Protein AF-A0A520NFC0-F1 (afdb_monomer)

Nearest PDB structures (foldseek):
  8jh6-assembly1_B  TM=4.252E-01  e=5.620E+00  synthetic construct
  2asr-assembly1_A-2  TM=3.351E-01  e=4.137E+00  Escherichia coli
  3b5z-assembly2_C  TM=2.297E-01  e=1.489E+00  Salmonella enterica subsp. enterica serovar Typhimurium
  7rtu-assembly1_B  TM=2.820E-01  e=6.550E+00  Mus musculus

Mean predicted aligned error: 7.12 Å

pLDDT: mean 84.82, std 17.27, range [33.22, 98.62]

Radius of gyration: 18.53 Å; Cα contacts (8 Å, |Δi|>4): 184; chains: 1; bounding box: 49×36×53 Å

Sequence (208 aa):
MLQFMSINQTPIRLADLLEGIRQPLPDITRPVWRFHDNFNDLLDFWLRRHGAFRSLMTDLSQALEEFGTDGPDIHEEEQLMEMWSLFREQLKQHQDVEDSVYFPVVLTLNPAFELAFERLSEDHDALLDCIAAVEDAEDSAGMMEAMLILNDKLLGHMEAEEDLVMPLVLETPPPLEFVVYDEDGNEVGGEDLLEDEDEDSLGYVTKN

Solvent-accessible surface area (backbone atoms only — not comparable to full-atom values): 11996 Å² total; per-residue (Å²): 129,90,73,78,77,51,82,66,57,56,50,51,42,48,71,64,43,46,61,92,50,83,69,78,78,60,98,55,54,82,94,46,47,91,75,38,94,61,56,50,69,56,58,52,49,54,55,47,50,54,49,49,52,56,47,54,52,50,54,54,52,48,56,63,62,69,28,61,93,82,48,63,54,76,66,56,46,50,52,50,52,51,54,52,51,51,52,52,55,55,51,51,54,52,51,52,45,36,70,74,46,50,50,58,51,49,35,75,78,41,62,78,44,47,71,30,54,54,50,51,57,54,46,52,58,35,48,53,55,32,53,49,44,34,76,68,35,92,43,74,67,47,27,51,54,26,45,53,46,35,51,50,26,51,51,24,42,55,54,23,45,50,70,53,49,49,21,49,37,53,77,54,66,60,86,61,51,64,40,24,39,49,101,85,67,46,82,41,62,64,76,67,59,80,74,56,88,70,86,82,66,68,60,47,78,46,81,118

Structure (mmCIF, N/CA/C/O backbone):
data_AF-A0A520NFC0-F1
#
_entry.id   AF-A0A520NFC0-F1
#
loop_
_atom_site.group_PDB
_atom_site.id
_atom_site.type_symbol
_atom_site.label_atom_id
_atom_site.label_alt_id
_atom_site.label_comp_id
_atom_site.label_asym_id
_atom_site.label_entity_id
_atom_site.label_seq_id
_atom_site.pdbx_PDB_ins_code
_atom_site.Cartn_x
_atom_site.Cartn_y
_atom_site.Cartn_z
_atom_site.occupancy
_atom_site.B_iso_or_equiv
_atom_site.auth_seq_id
_atom_site.auth_comp_id
_atom_site.auth_asym_id
_atom_site.auth_atom_id
_atom_site.pdbx_PDB_model_num
ATOM 1 N N . MET A 1 1 ? 25.989 -11.479 -11.761 1.00 33.22 1 MET A N 1
ATOM 2 C CA . MET A 1 1 ? 26.784 -11.285 -10.529 1.00 33.22 1 MET A CA 1
ATOM 3 C C . MET A 1 1 ? 25.753 -10.824 -9.523 1.00 33.22 1 MET A C 1
ATOM 5 O O . MET A 1 1 ? 25.197 -9.775 -9.771 1.00 33.22 1 MET A O 1
ATOM 9 N N . LEU A 1 2 ? 25.359 -11.660 -8.555 1.00 39.28 2 LEU A N 1
ATOM 10 C CA . LEU A 1 2 ? 24.240 -11.352 -7.648 1.00 39.28 2 LEU A CA 1
ATOM 11 C C . LEU A 1 2 ? 24.586 -10.091 -6.851 1.00 39.28 2 LEU A C 1
ATOM 13 O O . LEU A 1 2 ? 25.442 -10.144 -5.964 1.00 39.28 2 LEU A O 1
ATOM 17 N N . GLN A 1 3 ? 23.995 -8.963 -7.238 1.00 44.19 3 GLN A N 1
ATOM 18 C CA . GLN A 1 3 ? 24.101 -7.716 -6.505 1.00 44.19 3 GLN A CA 1
ATOM 19 C C . GLN A 1 3 ? 23.372 -7.922 -5.174 1.00 44.19 3 GLN A C 1
ATOM 21 O O . GLN A 1 3 ? 22.312 -8.542 -5.115 1.00 44.19 3 GLN A O 1
ATOM 26 N N . PHE A 1 4 ? 24.014 -7.526 -4.077 1.00 44.12 4 PHE A N 1
ATOM 27 C CA . PHE A 1 4 ? 23.450 -7.653 -2.738 1.00 44.12 4 PHE A CA 1
ATOM 28 C C . PHE A 1 4 ? 22.112 -6.906 -2.697 1.00 44.12 4 PHE A C 1
ATOM 30 O O . PHE A 1 4 ? 22.124 -5.681 -2.788 1.00 44.12 4 PHE A O 1
ATOM 37 N N . MET A 1 5 ? 20.992 -7.618 -2.523 1.00 50.44 5 MET A N 1
ATOM 38 C CA . MET A 1 5 ? 19.751 -6.996 -2.055 1.00 50.44 5 MET A CA 1
ATOM 39 C C . MET A 1 5 ? 20.094 -6.217 -0.783 1.00 50.44 5 MET A C 1
ATOM 41 O O . MET A 1 5 ? 20.569 -6.793 0.203 1.00 50.44 5 MET A O 1
ATOM 45 N N . SER A 1 6 ? 19.929 -4.896 -0.828 1.00 57.16 6 SER A N 1
ATOM 46 C CA . SER A 1 6 ? 20.004 -4.081 0.381 1.00 57.16 6 SER A CA 1
ATOM 47 C C . SER A 1 6 ? 18.874 -4.512 1.321 1.00 57.16 6 SER A C 1
ATOM 49 O O . SER A 1 6 ? 17.818 -4.940 0.855 1.00 57.16 6 SER A O 1
ATOM 51 N N . ILE A 1 7 ? 19.063 -4.402 2.640 1.00 55.97 7 ILE A N 1
ATOM 52 C CA . ILE A 1 7 ? 18.035 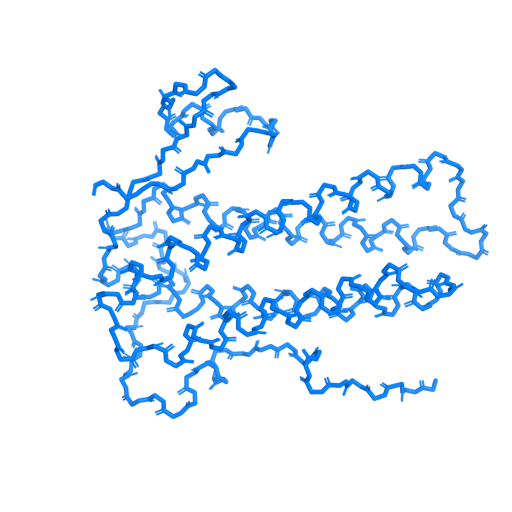-4.767 3.638 1.00 55.97 7 ILE A CA 1
ATOM 53 C C . ILE A 1 7 ? 16.695 -4.072 3.327 1.00 55.97 7 ILE A C 1
ATOM 55 O O . ILE A 1 7 ? 15.646 -4.694 3.468 1.00 55.97 7 ILE A O 1
ATOM 59 N N . ASN A 1 8 ? 16.736 -2.850 2.784 1.00 71.19 8 ASN A N 1
ATOM 60 C CA . ASN A 1 8 ? 15.546 -2.076 2.415 1.00 71.19 8 ASN A CA 1
ATOM 61 C C . ASN A 1 8 ? 14.741 -2.666 1.243 1.00 71.19 8 ASN A C 1
ATOM 63 O O . ASN A 1 8 ? 13.558 -2.382 1.127 1.00 71.19 8 ASN A O 1
ATOM 67 N N . GLN A 1 9 ? 15.320 -3.531 0.407 1.00 80.44 9 GLN A N 1
ATOM 68 C CA . GLN A 1 9 ? 14.633 -4.121 -0.755 1.00 80.44 9 GLN A CA 1
ATOM 69 C C . GLN A 1 9 ? 13.999 -5.486 -0.454 1.00 80.44 9 GLN A C 1
ATOM 71 O O . GLN A 1 9 ? 13.388 -6.097 -1.325 1.00 80.44 9 GLN A O 1
ATOM 76 N N . THR A 1 10 ? 14.146 -5.994 0.773 1.00 91.12 10 THR A N 1
ATOM 77 C CA . THR A 1 10 ? 13.536 -7.275 1.149 1.00 91.12 10 THR A CA 1
ATOM 78 C C . THR A 1 10 ? 12.022 -7.094 1.308 1.00 91.12 10 THR A C 1
ATOM 80 O O . THR A 1 10 ? 11.619 -6.175 2.027 1.00 91.12 10 THR A O 1
ATOM 83 N N . PRO A 1 11 ? 11.181 -7.947 0.691 1.00 95.62 11 PRO A N 1
ATOM 84 C CA . PRO A 1 11 ? 9.737 -7.909 0.898 1.00 95.62 11 PRO A CA 1
ATOM 85 C C . PRO A 1 11 ? 9.401 -8.104 2.376 1.00 95.62 11 PRO A C 1
ATOM 87 O O . PRO A 1 11 ? 9.816 -9.102 2.979 1.00 95.62 11 PRO A O 1
ATOM 90 N N . ILE A 1 12 ? 8.676 -7.146 2.953 1.00 96.62 12 ILE A N 1
ATOM 91 C CA . ILE A 1 12 ? 8.206 -7.240 4.332 1.00 96.62 12 ILE A CA 1
ATOM 92 C C . ILE A 1 12 ? 7.138 -8.332 4.442 1.00 96.62 12 ILE A C 1
ATOM 94 O O . ILE A 1 12 ? 6.416 -8.622 3.489 1.00 96.62 12 ILE A O 1
ATOM 98 N N . ARG A 1 13 ? 7.055 -8.988 5.598 1.00 97.56 13 ARG A N 1
ATOM 99 C CA . ARG A 1 13 ? 6.021 -9.985 5.899 1.00 97.56 13 ARG A CA 1
ATOM 100 C C . ARG A 1 13 ? 5.247 -9.564 7.133 1.00 97.56 13 ARG A C 1
ATOM 102 O O . ARG A 1 13 ? 5.775 -8.880 8.007 1.00 97.56 13 ARG A O 1
ATOM 109 N N . LEU A 1 14 ? 4.042 -10.111 7.298 1.00 97.75 14 LEU A N 1
ATOM 110 C CA . LEU A 1 14 ? 3.244 -9.903 8.511 1.00 97.75 14 LEU A CA 1
ATOM 111 C C . LEU A 1 14 ? 4.032 -10.198 9.803 1.00 97.75 14 LEU A C 1
ATOM 113 O O . LEU A 1 14 ? 3.904 -9.490 10.797 1.00 97.75 14 LEU A O 1
ATOM 117 N N . ALA A 1 15 ? 4.870 -11.239 9.801 1.00 97.56 15 ALA A N 1
ATOM 118 C CA . ALA A 1 15 ? 5.687 -11.587 10.964 1.00 97.56 15 ALA A CA 1
ATOM 119 C C . ALA A 1 15 ? 6.697 -10.486 11.337 1.00 97.56 15 ALA A C 1
ATOM 121 O O . ALA A 1 15 ? 6.949 -10.285 12.525 1.00 97.56 15 ALA A O 1
ATOM 122 N N . ASP A 1 16 ? 7.234 -9.777 10.342 1.00 97.56 16 ASP A N 1
ATOM 123 C CA . ASP A 1 16 ? 8.165 -8.667 10.540 1.00 97.56 16 ASP A CA 1
ATOM 124 C C . ASP A 1 16 ? 7.409 -7.449 11.095 1.00 97.56 16 ASP A C 1
ATOM 126 O O . ASP A 1 16 ? 7.841 -6.842 12.074 1.00 97.56 16 ASP A O 1
ATOM 130 N N . LEU A 1 17 ? 6.209 -7.16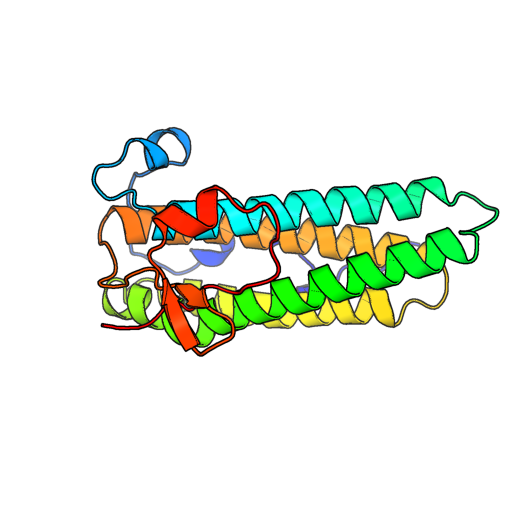3 10.566 1.00 97.94 17 LEU A N 1
ATOM 131 C CA . LEU A 1 17 ? 5.317 -6.119 11.091 1.00 97.94 17 LEU A CA 1
ATOM 132 C C . LEU A 1 17 ? 4.954 -6.350 12.561 1.00 97.94 17 LEU A C 1
ATOM 134 O O . LEU A 1 17 ? 4.945 -5.410 13.355 1.00 97.94 17 LEU A O 1
ATOM 138 N N . LEU A 1 18 ? 4.716 -7.602 12.954 1.00 98.25 18 LEU A N 1
ATOM 139 C CA . LEU A 1 18 ? 4.322 -7.965 14.317 1.00 98.25 18 LEU A CA 1
ATOM 140 C C . LEU A 1 18 ? 5.497 -8.138 15.290 1.00 98.25 18 LEU A C 1
ATOM 142 O O . LEU A 1 18 ? 5.275 -8.369 16.484 1.00 98.25 18 LEU A O 1
ATOM 146 N N . GLU A 1 19 ? 6.748 -8.025 14.838 1.00 97.88 19 GLU A N 1
ATOM 147 C CA . GLU A 1 19 ? 7.904 -8.243 15.704 1.00 97.88 19 GLU A CA 1
ATOM 148 C C . GLU A 1 19 ? 7.910 -7.252 16.881 1.00 97.88 19 GLU A C 1
ATOM 150 O O . GLU A 1 19 ? 7.941 -6.036 16.703 1.00 97.88 19 GLU A O 1
ATOM 155 N N . GLY A 1 20 ? 7.907 -7.763 18.115 1.00 97.25 20 GLY A N 1
ATOM 156 C CA . GLY A 1 20 ? 7.909 -6.936 19.328 1.00 97.25 20 GLY A CA 1
ATOM 157 C C . GLY A 1 20 ? 6.525 -6.459 19.789 1.00 97.25 20 GLY A C 1
ATOM 158 O O . GLY A 1 20 ? 6.414 -5.921 20.895 1.00 97.25 20 GLY A O 1
ATOM 159 N N . ILE A 1 21 ? 5.466 -6.728 19.021 1.00 98.12 21 ILE A N 1
ATOM 160 C CA . ILE A 1 21 ? 4.079 -6.443 19.400 1.00 98.12 21 ILE A CA 1
ATOM 161 C C . ILE A 1 21 ? 3.527 -7.618 20.213 1.00 98.12 21 ILE A C 1
ATOM 163 O O . ILE A 1 21 ? 3.655 -8.783 19.844 1.00 98.12 21 ILE A O 1
ATOM 167 N N . ARG A 1 22 ? 2.936 -7.325 21.378 1.00 97.12 22 ARG A N 1
ATOM 168 C CA . ARG A 1 22 ? 2.386 -8.358 22.284 1.00 97.12 22 ARG A CA 1
ATOM 169 C C . ARG A 1 22 ? 0.897 -8.603 22.086 1.00 97.12 22 ARG A C 1
ATOM 171 O O . ARG A 1 22 ? 0.400 -9.638 22.524 1.00 97.12 22 ARG A O 1
ATOM 178 N N . GLN A 1 23 ? 0.195 -7.625 21.521 1.00 97.69 23 GLN A N 1
ATOM 179 C CA . GLN A 1 23 ? -1.226 -7.733 21.239 1.00 97.69 23 GLN A CA 1
ATOM 180 C C . GLN A 1 23 ? -1.410 -8.702 20.063 1.00 97.69 23 GLN A C 1
ATOM 182 O O . GLN A 1 23 ? -0.817 -8.472 19.010 1.00 97.69 23 GLN A O 1
ATOM 187 N N . PRO A 1 24 ? -2.180 -9.792 20.220 1.00 96.94 24 PRO A N 1
ATOM 188 C CA . PRO A 1 24 ? -2.490 -10.665 19.097 1.00 96.94 24 PRO A CA 1
ATOM 189 C C . PRO A 1 24 ? -3.418 -9.953 18.110 1.00 96.94 24 PRO A C 1
ATOM 191 O O . PRO A 1 24 ? -4.275 -9.165 18.525 1.00 96.94 24 PRO A O 1
ATOM 194 N N . LEU A 1 25 ? -3.272 -10.272 16.823 1.00 97.12 25 LEU A N 1
ATOM 195 C CA . LEU A 1 25 ? -4.250 -9.874 15.814 1.00 97.12 25 LEU A CA 1
ATOM 196 C C . LEU A 1 25 ? -5.591 -10.593 16.028 1.00 97.12 25 LEU A C 1
ATOM 198 O O . LEU A 1 25 ? -5.597 -11.727 16.523 1.00 97.12 25 LEU A O 1
ATOM 202 N N . 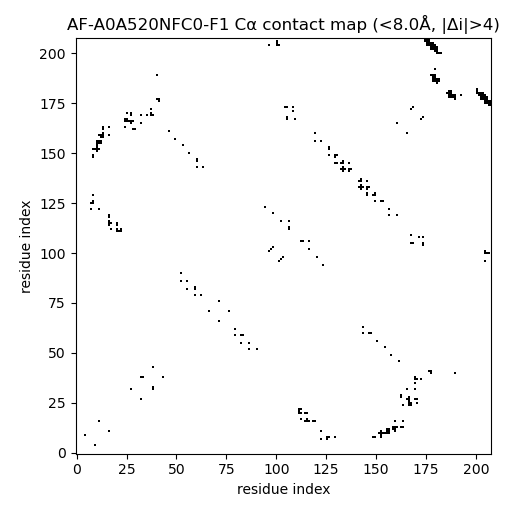PRO A 1 26 ? -6.715 -9.962 15.641 1.00 96.94 26 PRO A N 1
ATOM 203 C CA . PRO A 1 26 ? -8.002 -10.639 15.529 1.00 96.94 26 PRO A CA 1
ATOM 204 C C . PRO A 1 26 ? -7.917 -11.868 14.612 1.00 96.94 26 PRO A C 1
ATOM 206 O O . PRO A 1 26 ? -7.240 -11.845 13.585 1.00 96.94 26 PRO A O 1
ATOM 209 N N . ASP A 1 27 ? -8.627 -12.943 14.962 1.00 95.19 27 ASP A N 1
ATOM 210 C CA . ASP A 1 27 ? -8.673 -14.191 14.179 1.00 95.19 27 ASP A CA 1
ATOM 211 C C . ASP A 1 27 ? -9.668 -14.072 13.006 1.00 95.19 27 ASP A C 1
ATOM 213 O O . ASP A 1 27 ? -10.676 -14.775 12.931 1.00 95.19 27 ASP A 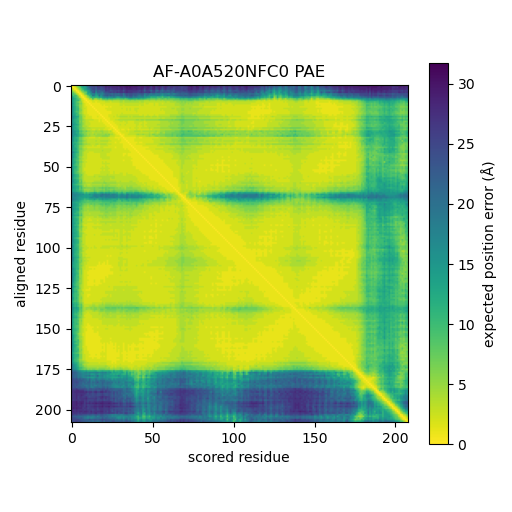O 1
ATOM 217 N N . ILE A 1 28 ? -9.413 -13.109 12.114 1.00 96.00 28 ILE A N 1
ATOM 218 C CA . ILE A 1 28 ? -10.250 -12.770 10.956 1.00 96.00 28 ILE A CA 1
ATOM 219 C C . ILE A 1 28 ? -9.403 -12.923 9.685 1.00 96.00 28 ILE A C 1
ATOM 221 O O . ILE A 1 28 ? -8.669 -12.024 9.288 1.00 96.00 28 ILE A O 1
ATOM 225 N N . THR A 1 29 ? -9.483 -14.082 9.032 1.00 91.75 29 THR A N 1
ATOM 226 C CA . THR A 1 29 ? -8.599 -14.440 7.903 1.00 91.75 29 THR A CA 1
ATOM 227 C C . THR A 1 29 ? -9.199 -14.122 6.527 1.00 91.75 29 THR A C 1
ATOM 229 O O . THR A 1 29 ? -10.419 -14.083 6.368 1.00 91.75 29 THR A O 1
ATOM 232 N N . ARG A 1 30 ? -8.346 -13.961 5.500 1.00 93.31 30 ARG A N 1
ATOM 233 C CA . ARG A 1 30 ? -8.733 -13.622 4.109 1.00 93.31 30 ARG A CA 1
ATOM 234 C C . ARG A 1 30 ? -10.020 -14.289 3.592 1.00 93.31 30 ARG A C 1
ATOM 236 O O . ARG A 1 30 ? -10.871 -13.574 3.064 1.00 93.31 30 ARG A O 1
ATOM 243 N N . PRO A 1 31 ? -10.230 -15.619 3.734 1.00 92.69 31 PRO A N 1
ATOM 244 C CA . PRO A 1 31 ? -11.410 -16.277 3.166 1.00 92.69 31 PRO A CA 1
ATOM 245 C C . PRO A 1 31 ? -12.748 -15.786 3.730 1.00 92.69 31 PRO A C 1
ATOM 247 O O . PRO A 1 31 ? -13.777 -16.006 3.094 1.00 92.69 31 PRO A O 1
ATOM 250 N N . VAL A 1 32 ? -12.750 -15.161 4.914 1.00 92.81 32 VAL A N 1
ATOM 251 C CA . VAL A 1 32 ? -13.973 -14.690 5.576 1.00 92.81 32 VAL A CA 1
ATOM 252 C C . VAL A 1 32 ? -14.210 -13.188 5.447 1.00 92.81 32 VAL A C 1
ATOM 254 O O . VAL A 1 32 ? -15.315 -12.755 5.752 1.00 92.81 32 VAL A O 1
ATOM 257 N N . TRP A 1 33 ? -13.240 -12.398 4.968 1.00 96.75 33 TRP A N 1
ATOM 258 C CA . TRP A 1 33 ? -13.337 -10.929 4.950 1.00 96.75 33 TRP A CA 1
ATOM 259 C C . TRP A 1 33 ? -14.601 -10.427 4.257 1.00 96.75 33 TRP A C 1
ATOM 261 O O . TRP A 1 33 ? -15.390 -9.731 4.879 1.00 96.75 33 TRP A O 1
ATOM 271 N N . ARG A 1 34 ? -14.855 -10.867 3.019 1.00 94.81 34 ARG A N 1
ATOM 272 C CA . ARG A 1 34 ? -16.039 -10.459 2.236 1.00 94.81 34 ARG A CA 1
ATOM 273 C C . ARG A 1 34 ? -17.381 -10.924 2.814 1.00 94.81 34 ARG A C 1
ATOM 275 O O . ARG A 1 34 ? -18.426 -10.500 2.339 1.00 94.81 34 ARG A O 1
ATOM 282 N N . PHE A 1 35 ? -17.362 -11.818 3.800 1.00 94.94 35 PHE A N 1
ATOM 283 C CA . PHE A 1 35 ? -18.555 -12.309 4.493 1.00 94.94 35 PHE A CA 1
ATOM 284 C C . PHE A 1 35 ? -18.692 -11.730 5.905 1.00 94.94 35 PHE A C 1
ATOM 286 O O . PHE A 1 35 ? -19.625 -12.094 6.617 1.00 94.94 35 PHE A O 1
ATOM 293 N N . HIS A 1 36 ? -17.750 -10.891 6.333 1.00 97.25 36 HIS A N 1
ATOM 294 C CA . HIS A 1 36 ? -17.765 -10.274 7.646 1.00 97.25 36 HIS A CA 1
ATOM 295 C C . HIS A 1 36 ? -18.788 -9.132 7.680 1.00 97.25 36 HIS A C 1
ATOM 297 O O . HIS A 1 36 ? -18.859 -8.347 6.739 1.00 97.25 36 HIS A O 1
ATOM 303 N N . ASP A 1 37 ? -19.540 -8.994 8.777 1.00 96.06 37 ASP A N 1
ATOM 304 C CA . ASP A 1 37 ? -20.627 -8.000 8.897 1.00 96.06 37 ASP A CA 1
ATOM 305 C C . ASP A 1 37 ? -20.148 -6.546 8.729 1.00 96.06 37 ASP A C 1
ATOM 307 O O . ASP A 1 37 ? -20.919 -5.672 8.345 1.00 96.06 37 ASP A O 1
ATOM 311 N N . ASN A 1 38 ? -18.867 -6.297 9.010 1.00 95.56 38 ASN A N 1
ATOM 312 C CA . ASN A 1 38 ? -18.229 -4.986 8.874 1.00 95.56 38 ASN A CA 1
ATOM 313 C C . ASN A 1 38 ? -17.505 -4.773 7.533 1.00 95.56 38 ASN A C 1
ATOM 315 O O . ASN A 1 38 ? -16.810 -3.772 7.370 1.00 95.56 38 ASN A O 1
ATOM 319 N N . PHE A 1 39 ? -17.612 -5.707 6.587 1.00 94.50 39 PHE A N 1
ATOM 320 C CA . PHE A 1 39 ? -17.078 -5.502 5.245 1.00 94.50 39 PHE A CA 1
ATOM 321 C C . PHE A 1 39 ? -17.970 -4.516 4.484 1.00 94.50 39 PHE A C 1
ATOM 323 O O . PHE A 1 39 ? -19.177 -4.728 4.379 1.00 94.50 39 PHE A O 1
ATOM 330 N N . ASN A 1 40 ? -17.384 -3.435 3.976 1.00 88.69 40 ASN A N 1
ATOM 331 C CA . ASN A 1 40 ? -18.095 -2.344 3.312 1.00 88.69 40 ASN A CA 1
ATOM 332 C C . ASN A 1 40 ? -17.363 -1.904 2.032 1.00 88.69 40 ASN A C 1
ATOM 334 O O . ASN A 1 40 ? -16.279 -2.405 1.723 1.00 88.69 40 ASN A O 1
ATOM 338 N N . ASP A 1 41 ? -17.950 -0.951 1.310 1.00 84.25 41 ASP A N 1
ATOM 339 C CA . ASP A 1 41 ? -17.436 -0.498 0.012 1.00 84.25 41 ASP A CA 1
ATOM 340 C C . ASP A 1 41 ? -16.063 0.180 0.111 1.00 84.25 41 ASP A C 1
ATOM 342 O O . ASP A 1 41 ? -15.250 0.031 -0.796 1.00 84.25 41 ASP A O 1
ATOM 346 N N . LEU A 1 42 ? -15.751 0.841 1.235 1.00 85.06 42 LEU A N 1
ATOM 347 C CA . LEU A 1 42 ? -14.419 1.406 1.485 1.00 85.06 42 LEU A CA 1
ATOM 348 C C . LEU A 1 42 ? -13.347 0.305 1.512 1.00 85.06 42 LEU A C 1
ATOM 350 O O . LEU A 1 42 ? -12.283 0.461 0.915 1.00 85.06 42 LEU A O 1
ATOM 354 N N . LEU A 1 43 ? -13.617 -0.813 2.195 1.00 91.06 43 LEU A N 1
ATOM 355 C CA . LEU A 1 43 ? -12.679 -1.937 2.246 1.00 91.06 43 LEU A CA 1
ATOM 356 C C . LEU A 1 43 ? -12.562 -2.643 0.890 1.00 91.06 43 LEU A C 1
ATOM 358 O O . LEU A 1 43 ? -11.462 -3.037 0.505 1.00 91.06 43 LEU A O 1
ATOM 362 N N . ASP A 1 44 ? -13.666 -2.802 0.151 1.00 89.06 44 ASP A N 1
ATOM 363 C CA . ASP A 1 44 ? -13.606 -3.392 -1.193 1.00 89.06 44 ASP A CA 1
ATOM 364 C C . ASP A 1 44 ? -12.848 -2.490 -2.175 1.00 89.06 44 ASP A C 1
ATOM 366 O O . ASP A 1 44 ? -12.054 -3.004 -2.959 1.00 89.06 44 ASP A O 1
ATOM 370 N N . PHE A 1 45 ? -13.022 -1.166 -2.094 1.00 87.06 45 PHE A N 1
ATOM 371 C CA . PHE A 1 45 ? -12.280 -0.191 -2.896 1.00 87.06 45 PHE A CA 1
ATOM 372 C C . PHE A 1 45 ? -10.765 -0.347 -2.720 1.00 87.06 45 PHE A C 1
ATOM 374 O O . PHE A 1 45 ? -10.055 -0.558 -3.704 1.00 87.06 45 PHE A O 1
ATOM 381 N N . TRP A 1 46 ? -10.262 -0.330 -1.482 1.00 89.75 46 TRP A N 1
ATOM 382 C CA . TRP A 1 46 ? -8.822 -0.462 -1.234 1.00 89.75 46 TRP A CA 1
ATOM 383 C C . TRP A 1 46 ? -8.271 -1.831 -1.652 1.00 89.75 46 TRP A C 1
ATOM 385 O O . TRP A 1 46 ? -7.222 -1.912 -2.289 1.00 89.75 46 TRP A O 1
ATOM 395 N N . LEU A 1 47 ? -9.018 -2.916 -1.418 1.00 93.75 47 LEU A N 1
ATOM 396 C CA . LEU A 1 47 ? -8.619 -4.241 -1.905 1.00 93.75 47 LEU A CA 1
ATOM 397 C C . LEU A 1 47 ? -8.588 -4.323 -3.440 1.00 93.75 47 LEU A C 1
ATOM 399 O O . LEU A 1 47 ? -7.716 -4.990 -4.003 1.00 93.75 47 LEU A O 1
ATOM 403 N N . ARG A 1 48 ? -9.525 -3.668 -4.136 1.00 89.31 48 ARG A N 1
ATOM 404 C CA . ARG A 1 48 ? -9.508 -3.572 -5.605 1.00 89.31 48 ARG A CA 1
ATOM 405 C C . ARG A 1 48 ? -8.329 -2.749 -6.091 1.00 89.31 48 ARG A C 1
ATOM 407 O O . ARG A 1 48 ? -7.690 -3.160 -7.053 1.00 89.31 48 ARG A O 1
ATOM 414 N N . ARG A 1 49 ? -7.987 -1.667 -5.393 1.00 89.38 49 ARG A N 1
ATOM 415 C CA . ARG A 1 49 ? -6.821 -0.837 -5.693 1.00 89.38 49 ARG A CA 1
ATOM 416 C C . ARG A 1 49 ? -5.516 -1.635 -5.625 1.00 89.38 49 ARG A C 1
ATOM 418 O O . ARG A 1 49 ? -4.731 -1.595 -6.569 1.00 89.38 49 ARG A O 1
ATOM 425 N N . HIS A 1 50 ? -5.342 -2.474 -4.600 1.00 95.88 50 HIS A N 1
ATOM 426 C CA . HIS A 1 50 ? -4.223 -3.427 -4.553 1.00 95.88 50 HIS A CA 1
ATOM 427 C C . HIS A 1 50 ? -4.279 -4.444 -5.705 1.00 95.88 50 HIS A C 1
ATOM 429 O O . HIS A 1 50 ? -3.254 -4.850 -6.250 1.00 95.88 50 HIS A O 1
ATOM 435 N N . GLY A 1 51 ? -5.478 -4.892 -6.091 1.00 92.62 51 GLY A N 1
ATOM 436 C CA . GLY A 1 51 ? -5.681 -5.739 -7.270 1.00 92.62 51 GLY A CA 1
ATOM 437 C C . GLY A 1 51 ? -5.238 -5.077 -8.581 1.00 92.62 51 GLY A C 1
ATOM 438 O O . GLY A 1 51 ? -4.590 -5.731 -9.403 1.00 92.62 51 GLY A O 1
ATOM 439 N N . ALA A 1 52 ? -5.529 -3.787 -8.754 1.00 89.12 52 ALA A N 1
ATOM 440 C CA . ALA A 1 52 ? -5.106 -2.997 -9.906 1.00 89.12 52 ALA A CA 1
ATOM 441 C C . ALA A 1 52 ? -3.576 -2.868 -9.959 1.00 89.12 52 ALA A C 1
ATOM 443 O O . ALA A 1 52 ? -2.986 -3.157 -10.996 1.00 89.12 52 ALA A O 1
ATOM 444 N N . PHE A 1 53 ? -2.903 -2.581 -8.835 1.00 94.19 53 PHE A N 1
ATOM 445 C CA . PHE A 1 53 ? -1.432 -2.548 -8.794 1.00 94.19 53 PHE A CA 1
ATOM 446 C C . PHE A 1 53 ? -0.790 -3.889 -9.155 1.00 94.19 53 PHE A C 1
ATOM 448 O O . PHE A 1 53 ? 0.171 -3.922 -9.924 1.00 94.19 53 PHE A O 1
ATOM 455 N N . ARG A 1 54 ? -1.337 -5.009 -8.660 1.00 94.69 54 ARG A N 1
ATOM 456 C CA . ARG A 1 54 ? -0.870 -6.355 -9.048 1.00 94.69 54 ARG A CA 1
ATOM 457 C C . ARG A 1 54 ? -1.019 -6.602 -10.553 1.00 94.69 54 ARG A C 1
ATOM 459 O O . ARG A 1 54 ? -0.142 -7.218 -11.158 1.00 94.69 54 ARG A O 1
ATOM 466 N N . SER A 1 55 ? -2.111 -6.127 -11.147 1.00 91.25 55 SER A N 1
ATOM 467 C CA . SER A 1 55 ? -2.381 -6.281 -12.582 1.00 91.25 55 SER A CA 1
ATOM 468 C C . SER A 1 55 ? -1.437 -5.408 -13.414 1.00 91.25 55 SER A C 1
ATOM 470 O O . SER A 1 55 ? -0.701 -5.940 -14.238 1.00 91.25 55 SER A O 1
ATOM 472 N N . LEU A 1 56 ? -1.333 -4.112 -13.098 1.00 90.00 56 LEU A N 1
ATOM 473 C CA . LEU A 1 56 ? -0.419 -3.176 -13.763 1.00 90.00 56 LEU A CA 1
ATOM 474 C C . LEU A 1 56 ? 1.045 -3.632 -13.692 1.00 90.00 56 LEU A C 1
ATOM 476 O O . LEU A 1 56 ? 1.773 -3.508 -14.674 1.00 90.00 56 LEU A O 1
ATOM 480 N N . MET A 1 57 ? 1.488 -4.193 -12.560 1.00 91.25 57 MET A N 1
ATOM 481 C CA . MET A 1 57 ? 2.847 -4.735 -12.445 1.00 91.25 57 MET A CA 1
ATOM 482 C C . MET A 1 57 ? 3.077 -5.987 -13.279 1.00 91.25 57 MET A C 1
ATOM 484 O O . MET A 1 57 ? 4.167 -6.161 -13.830 1.00 91.25 57 MET A O 1
ATOM 488 N N . THR A 1 58 ? 2.057 -6.833 -13.404 1.00 90.69 58 THR A N 1
ATOM 489 C CA . THR A 1 58 ? 2.102 -7.990 -14.302 1.00 90.69 58 THR A CA 1
ATOM 490 C C . THR A 1 58 ? 2.236 -7.525 -15.750 1.00 90.69 58 THR A C 1
ATOM 492 O O . THR A 1 58 ? 3.128 -7.999 -16.450 1.00 90.69 58 THR A O 1
ATOM 495 N N . ASP A 1 59 ? 1.425 -6.552 -16.168 1.00 90.06 59 ASP A N 1
ATOM 496 C CA . ASP A 1 59 ? 1.430 -6.026 -17.536 1.00 90.06 59 ASP A CA 1
ATOM 497 C C . ASP A 1 59 ? 2.751 -5.315 -17.871 1.00 90.06 59 ASP A C 1
ATOM 499 O O . ASP A 1 59 ? 3.337 -5.556 -18.926 1.00 90.06 59 ASP A O 1
ATOM 503 N N . LEU A 1 60 ? 3.279 -4.499 -16.950 1.00 89.81 60 LEU A N 1
ATOM 504 C CA . LEU A 1 60 ? 4.586 -3.846 -17.098 1.00 89.81 60 LEU A CA 1
ATOM 505 C C . LEU A 1 60 ? 5.728 -4.866 -17.207 1.00 89.81 60 LEU A C 1
ATOM 507 O O . LEU A 1 60 ? 6.606 -4.722 -18.057 1.00 89.81 60 LEU A O 1
ATOM 511 N N . SER A 1 61 ? 5.711 -5.913 -16.380 1.00 87.00 61 SER A N 1
ATOM 512 C CA . SER A 1 61 ? 6.722 -6.976 -16.440 1.00 87.00 61 SER A CA 1
ATOM 513 C C . SER A 1 61 ? 6.636 -7.752 -17.755 1.00 87.00 61 SER A C 1
ATOM 515 O O . SER A 1 61 ? 7.660 -8.024 -18.380 1.00 87.00 61 SER A O 1
ATOM 517 N N . GLN A 1 62 ? 5.419 -8.060 -18.213 1.00 88.12 62 GLN A N 1
ATOM 518 C CA . GLN A 1 62 ? 5.197 -8.755 -19.476 1.00 88.12 62 GLN A CA 1
ATOM 519 C C . GLN A 1 62 ? 5.685 -7.930 -20.674 1.00 88.12 62 GLN A C 1
ATOM 521 O O . GLN A 1 62 ? 6.400 -8.465 -21.519 1.00 88.12 62 GLN A O 1
ATOM 526 N N . ALA A 1 63 ? 5.363 -6.634 -20.729 1.00 86.75 63 ALA A N 1
ATOM 527 C CA . ALA A 1 63 ? 5.826 -5.749 -21.798 1.00 86.75 63 ALA A CA 1
ATOM 528 C C . ALA A 1 63 ? 7.362 -5.744 -21.894 1.00 86.75 63 ALA A C 1
ATOM 530 O O . ALA A 1 63 ? 7.932 -5.910 -22.971 1.00 86.75 63 ALA A O 1
ATOM 531 N N . LEU A 1 64 ? 8.042 -5.657 -20.747 1.00 83.81 64 LEU A N 1
ATOM 532 C CA . LEU A 1 64 ? 9.501 -5.698 -20.684 1.00 83.81 64 LEU A CA 1
ATOM 533 C C . LEU A 1 64 ? 10.097 -7.029 -21.167 1.00 83.81 64 LEU A C 1
ATOM 535 O O . LEU A 1 64 ? 11.167 -7.036 -21.778 1.00 83.81 64 LEU A O 1
ATOM 539 N N . GLU A 1 65 ? 9.440 -8.159 -20.891 1.00 84.12 65 GLU A N 1
ATOM 540 C CA . GLU A 1 65 ? 9.877 -9.474 -21.374 1.00 84.12 65 GLU A CA 1
ATOM 541 C C . GLU A 1 65 ? 9.711 -9.614 -22.896 1.00 84.12 65 GLU A C 1
ATOM 543 O O . GLU A 1 65 ? 10.547 -10.240 -23.559 1.00 84.12 65 GLU A O 1
ATOM 548 N N . GLU A 1 66 ? 8.657 -9.020 -23.459 1.00 86.38 66 GLU A N 1
ATOM 549 C CA . GLU A 1 66 ? 8.310 -9.116 -24.879 1.00 86.38 66 GLU A CA 1
ATOM 550 C C . GLU A 1 66 ? 9.289 -8.364 -25.797 1.00 86.38 66 GLU A C 1
ATOM 552 O O . GLU A 1 66 ? 9.536 -8.820 -26.916 1.00 86.38 66 GLU A O 1
ATOM 557 N N . PHE A 1 67 ? 9.938 -7.299 -25.312 1.00 82.31 67 PHE A N 1
ATOM 558 C CA . PHE A 1 67 ? 10.907 -6.509 -26.091 1.00 82.31 67 PHE A CA 1
ATOM 559 C C . PHE A 1 67 ? 12.146 -7.299 -26.552 1.00 82.31 67 PHE A C 1
ATOM 561 O O . PHE A 1 67 ? 12.812 -6.930 -27.525 1.00 82.31 67 PHE A O 1
ATOM 568 N N . GLY A 1 68 ? 12.471 -8.416 -25.894 1.00 71.69 68 GLY A N 1
ATOM 569 C CA . GLY A 1 68 ? 13.543 -9.315 -26.324 1.00 71.69 68 GLY A CA 1
ATOM 570 C C . GLY A 1 68 ? 14.910 -8.629 -26.490 1.00 71.69 68 GLY A C 1
ATOM 571 O O . GLY A 1 68 ? 15.267 -7.707 -25.763 1.00 71.69 68 GLY A O 1
ATOM 572 N N . THR A 1 69 ? 15.732 -9.108 -27.433 1.00 73.75 69 THR A N 1
ATOM 573 C CA . THR A 1 69 ? 17.088 -8.560 -27.660 1.00 73.75 69 THR A CA 1
ATOM 574 C C . THR A 1 69 ? 17.122 -7.302 -28.516 1.00 73.75 69 THR A C 1
ATOM 576 O O . THR A 1 69 ? 18.139 -6.609 -28.515 1.00 73.75 69 THR A O 1
ATOM 579 N N . ASP A 1 70 ? 16.064 -7.059 -29.287 1.00 79.12 70 ASP A N 1
ATOM 580 C CA . ASP A 1 70 ? 15.999 -5.945 -30.234 1.00 79.12 70 ASP A CA 1
ATOM 581 C C .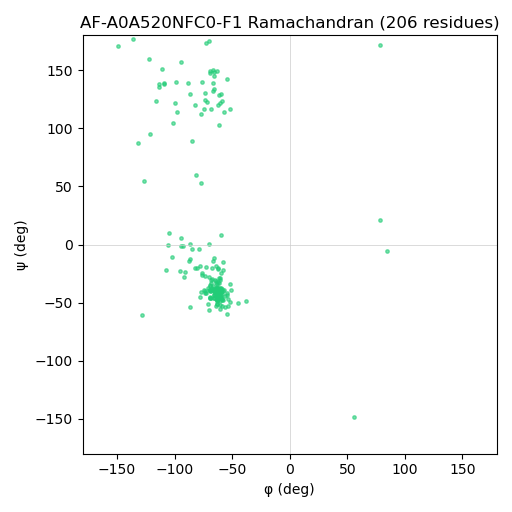 ASP A 1 70 ? 15.481 -4.659 -29.562 1.00 79.12 70 ASP A C 1
ATOM 583 O O . ASP A 1 70 ? 15.713 -3.572 -30.091 1.00 79.12 70 ASP A O 1
ATOM 587 N N . GLY A 1 71 ? 14.899 -4.781 -28.360 1.00 78.94 71 GLY A N 1
ATOM 588 C CA . GLY A 1 71 ? 14.325 -3.673 -27.600 1.00 78.94 71 GLY A CA 1
ATOM 589 C C . GLY A 1 71 ? 12.940 -3.268 -28.119 1.00 78.94 71 GLY A C 1
ATOM 590 O O . GLY A 1 71 ? 12.513 -3.771 -29.161 1.00 78.94 71 GLY A O 1
ATOM 591 N N . PRO A 1 72 ? 12.238 -2.374 -27.398 1.00 85.38 72 PRO A N 1
ATOM 592 C CA . PRO A 1 72 ? 10.951 -1.860 -27.847 1.00 85.38 72 PRO A CA 1
ATOM 593 C C . PRO A 1 72 ? 11.108 -1.016 -29.116 1.00 85.38 72 PRO A C 1
ATOM 595 O O . PRO A 1 72 ? 12.122 -0.332 -29.308 1.00 85.38 72 PRO A O 1
ATOM 598 N N . ASP A 1 73 ? 10.091 -1.018 -29.974 1.00 88.69 73 ASP A N 1
ATOM 599 C CA . ASP A 1 73 ? 9.920 0.058 -30.945 1.00 88.69 73 ASP A CA 1
ATOM 600 C C . ASP A 1 73 ? 9.439 1.360 -30.271 1.00 88.69 73 ASP A C 1
ATOM 602 O O . ASP A 1 73 ? 9.154 1.405 -29.076 1.00 88.69 73 ASP A O 1
ATOM 606 N N . ILE A 1 74 ? 9.372 2.457 -31.031 1.00 87.25 74 ILE A N 1
ATOM 607 C CA . ILE A 1 74 ? 9.022 3.771 -30.466 1.00 87.25 74 ILE A CA 1
ATOM 608 C C . ILE A 1 74 ? 7.621 3.807 -29.840 1.00 87.25 74 ILE A C 1
ATOM 610 O O . ILE A 1 74 ? 7.406 4.531 -28.875 1.00 87.25 74 ILE A O 1
ATOM 614 N N . HIS A 1 75 ? 6.670 3.046 -30.382 1.00 89.25 75 HIS A N 1
ATOM 615 C CA . HIS A 1 75 ? 5.306 3.009 -29.870 1.00 89.25 75 HIS A CA 1
ATOM 616 C C . HIS A 1 75 ? 5.221 2.159 -28.601 1.00 89.25 75 HIS A C 1
ATOM 618 O O . HIS A 1 75 ? 4.561 2.549 -27.642 1.00 89.25 75 HIS A O 1
ATOM 624 N N . GLU A 1 76 ? 5.927 1.031 -28.583 1.00 89.62 76 GLU A N 1
ATOM 625 C CA . GLU A 1 76 ? 6.068 0.170 -27.408 1.00 89.62 76 GLU A CA 1
ATOM 626 C C . GLU A 1 76 ? 6.758 0.902 -26.243 1.00 89.62 76 GLU A C 1
ATOM 628 O O . GLU A 1 76 ? 6.335 0.783 -25.093 1.00 89.62 76 GLU A O 1
ATOM 633 N N . GLU A 1 77 ? 7.780 1.711 -26.538 1.00 86.69 77 GLU A N 1
ATOM 634 C CA . GLU A 1 77 ? 8.459 2.560 -25.554 1.00 86.69 77 GLU A CA 1
ATOM 635 C C . GLU A 1 77 ? 7.510 3.629 -24.986 1.00 86.69 77 GLU A C 1
ATOM 637 O O . GLU A 1 77 ? 7.426 3.796 -23.769 1.00 86.69 77 GLU A O 1
ATOM 642 N N . GLU A 1 78 ? 6.760 4.328 -25.849 1.00 88.50 78 GLU A N 1
ATOM 643 C CA . GLU A 1 78 ? 5.753 5.318 -25.440 1.00 88.50 78 GLU A CA 1
ATOM 644 C C . GLU A 1 78 ? 4.687 4.696 -24.526 1.00 88.50 78 GLU A C 1
ATOM 646 O O . GLU A 1 78 ? 4.429 5.221 -23.441 1.00 88.50 78 GLU A O 1
ATOM 651 N N . GLN A 1 79 ? 4.133 3.543 -24.908 1.00 89.19 79 GLN A N 1
ATOM 652 C CA . GLN A 1 79 ? 3.122 2.840 -24.118 1.00 89.19 79 GLN A CA 1
ATOM 653 C C . GLN A 1 79 ? 3.663 2.391 -22.751 1.00 89.19 79 GLN A C 1
ATOM 655 O O . GLN A 1 79 ? 2.985 2.545 -21.732 1.00 89.19 79 GLN A O 1
ATOM 660 N N . LEU A 1 80 ? 4.893 1.868 -22.703 1.00 89.56 80 LEU A N 1
ATOM 661 C CA . LEU A 1 80 ? 5.542 1.490 -21.448 1.00 89.56 80 LEU A CA 1
ATOM 662 C C . LEU A 1 80 ? 5.701 2.700 -20.518 1.00 89.56 80 LEU A C 1
ATOM 664 O O . LEU A 1 80 ? 5.417 2.604 -19.324 1.00 89.56 80 LEU A O 1
ATOM 668 N N . MET A 1 81 ? 6.143 3.841 -21.057 1.00 89.94 81 MET A N 1
ATOM 669 C CA . MET A 1 81 ? 6.316 5.072 -20.283 1.00 89.94 81 MET A CA 1
ATOM 670 C C . MET A 1 81 ? 4.986 5.609 -19.744 1.00 89.94 81 MET A C 1
ATOM 672 O O . MET A 1 81 ? 4.943 6.074 -18.603 1.00 89.94 81 MET A O 1
ATOM 676 N N . GLU A 1 82 ? 3.905 5.522 -20.522 1.00 90.06 82 GLU A N 1
ATOM 677 C CA . GLU A 1 82 ? 2.554 5.891 -20.081 1.00 90.06 82 GLU A CA 1
ATOM 678 C C . GLU A 1 82 ? 2.080 4.999 -18.925 1.00 90.06 82 GLU A C 1
ATOM 680 O O . GLU A 1 82 ? 1.725 5.515 -17.861 1.00 90.06 82 GLU A O 1
ATOM 685 N N . MET A 1 83 ? 2.166 3.672 -19.079 1.00 90.06 83 MET A N 1
ATOM 686 C CA . MET A 1 83 ? 1.810 2.708 -18.027 1.00 90.06 83 MET A CA 1
ATOM 687 C C . MET A 1 83 ? 2.646 2.908 -16.757 1.00 90.06 83 MET A C 1
ATOM 689 O O . MET A 1 83 ? 2.114 2.879 -15.647 1.00 90.06 83 MET A O 1
ATOM 693 N N . TRP A 1 84 ? 3.951 3.149 -16.904 1.00 93.44 84 TRP A N 1
ATOM 694 C CA . TRP A 1 84 ? 4.852 3.414 -15.783 1.00 93.44 84 TRP A CA 1
ATOM 695 C C . TRP A 1 84 ? 4.509 4.718 -15.057 1.00 93.44 84 TRP A C 1
ATOM 697 O O . TRP A 1 84 ? 4.521 4.774 -13.825 1.00 93.44 84 TRP A O 1
ATOM 707 N N . SER A 1 85 ? 4.196 5.779 -15.805 1.00 90.56 85 SER A N 1
ATOM 708 C CA . SER A 1 85 ? 3.794 7.060 -15.225 1.00 90.56 85 SER A CA 1
ATOM 709 C C . SER A 1 85 ? 2.498 6.927 -14.433 1.00 90.56 85 SER A C 1
ATOM 711 O O . SER A 1 85 ? 2.453 7.370 -13.284 1.00 90.56 85 SER A O 1
ATOM 713 N N . LEU A 1 86 ? 1.490 6.269 -15.016 1.00 86.94 86 LEU A N 1
ATOM 714 C CA . LEU A 1 86 ? 0.218 5.998 -14.355 1.00 86.94 86 LEU A CA 1
ATOM 715 C C . LEU A 1 86 ? 0.438 5.192 -13.071 1.00 86.94 86 LEU A C 1
ATOM 717 O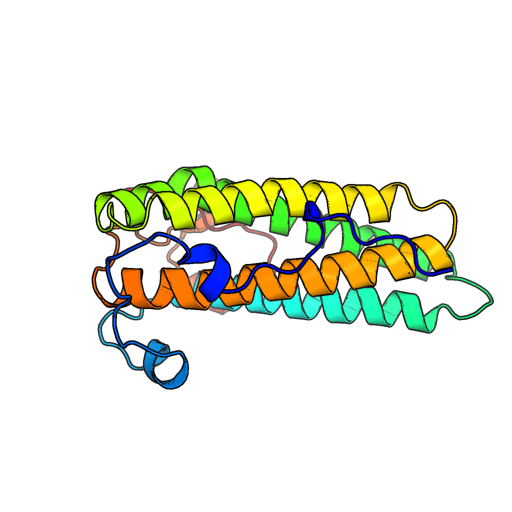 O . LEU A 1 86 ? 0.033 5.627 -11.998 1.00 86.94 86 LEU A O 1
ATOM 721 N N . PHE A 1 87 ? 1.148 4.064 -13.152 1.00 91.56 87 PHE A N 1
ATOM 722 C CA . PHE A 1 87 ? 1.433 3.216 -11.997 1.00 91.56 87 PHE A CA 1
ATOM 723 C C . PHE A 1 87 ? 2.051 4.003 -10.829 1.00 91.56 87 PHE A C 1
ATOM 725 O O . PHE A 1 87 ? 1.558 3.922 -9.704 1.00 91.56 87 PHE A O 1
ATOM 732 N N . ARG A 1 88 ? 3.095 4.805 -11.085 1.00 94.25 88 ARG A N 1
ATOM 733 C CA . ARG A 1 88 ? 3.776 5.573 -10.029 1.00 94.25 88 ARG A CA 1
ATOM 734 C C . ARG A 1 88 ? 2.891 6.641 -9.406 1.00 94.25 88 ARG A C 1
ATOM 736 O O . ARG A 1 88 ? 2.924 6.816 -8.191 1.00 94.25 88 ARG A O 1
ATOM 743 N N . GLU A 1 89 ? 2.143 7.379 -10.222 1.00 88.19 89 GLU A N 1
ATOM 744 C CA . GLU A 1 89 ? 1.247 8.425 -9.731 1.00 88.19 89 GLU A CA 1
ATOM 745 C C . GLU A 1 89 ? 0.159 7.830 -8.832 1.00 88.19 89 GLU A C 1
ATOM 747 O O . GLU A 1 89 ? -0.047 8.283 -7.705 1.00 88.19 89 GLU A O 1
ATOM 752 N N . GLN A 1 90 ? -0.462 6.752 -9.303 1.00 86.50 90 GLN A N 1
ATOM 753 C CA . GLN A 1 90 ? -1.546 6.062 -8.620 1.00 86.50 90 GLN A CA 1
ATOM 754 C C . GLN A 1 90 ? -1.066 5.385 -7.321 1.00 86.50 90 GLN A C 1
ATOM 756 O O . GLN A 1 90 ? -1.768 5.449 -6.306 1.00 86.50 90 GLN A O 1
ATOM 761 N N . LEU A 1 91 ? 0.135 4.785 -7.321 1.00 93.56 91 LEU A N 1
ATOM 762 C CA . LEU A 1 91 ? 0.759 4.201 -6.127 1.00 93.56 91 LEU A CA 1
ATOM 763 C C . LEU A 1 91 ? 1.105 5.279 -5.096 1.00 93.56 91 LEU A C 1
ATOM 765 O O . LEU A 1 91 ? 0.764 5.138 -3.924 1.00 93.56 91 LEU A O 1
ATOM 769 N N . LYS A 1 92 ? 1.712 6.388 -5.535 1.00 89.62 92 LYS A N 1
ATOM 770 C CA . LYS A 1 92 ? 2.042 7.505 -4.648 1.00 89.62 92 LYS A CA 1
ATOM 771 C C . LYS A 1 92 ? 0.796 8.066 -3.959 1.00 89.62 92 LYS A C 1
ATOM 773 O O . LYS A 1 92 ? 0.815 8.303 -2.757 1.00 89.62 92 LYS A O 1
ATOM 778 N N . GLN A 1 93 ? -0.271 8.312 -4.714 1.00 86.25 93 GLN A N 1
ATOM 779 C CA . GLN A 1 93 ? -1.508 8.865 -4.157 1.00 86.25 93 GLN A CA 1
ATOM 780 C C . GLN A 1 93 ? -2.159 7.912 -3.151 1.00 86.25 93 GLN A C 1
ATOM 782 O O . GLN A 1 93 ? -2.681 8.362 -2.134 1.00 86.25 93 GLN A O 1
ATOM 787 N N . HIS A 1 94 ? -2.110 6.607 -3.415 1.00 90.50 94 HIS A N 1
ATOM 788 C CA . HIS A 1 94 ? -2.601 5.581 -2.499 1.00 90.50 94 HIS A CA 1
ATOM 789 C C . HIS A 1 94 ? -1.849 5.610 -1.158 1.00 90.50 94 HIS A C 1
ATOM 791 O O . HIS A 1 94 ? -2.486 5.800 -0.122 1.00 90.50 94 HIS A O 1
ATOM 797 N N . GLN A 1 95 ? -0.515 5.576 -1.196 1.00 93.88 95 GLN A N 1
ATOM 798 C CA . GLN A 1 95 ? 0.334 5.651 0.001 1.00 93.88 95 GLN A CA 1
ATOM 799 C C . GLN A 1 95 ? 0.162 6.981 0.755 1.00 93.88 95 GLN A C 1
ATOM 801 O O . GLN A 1 95 ? 0.070 7.004 1.981 1.00 93.88 95 GLN A O 1
ATOM 806 N N . ASP A 1 96 ? 0.036 8.104 0.033 1.00 87.88 96 ASP A N 1
ATOM 807 C CA . ASP A 1 96 ? -0.206 9.418 0.641 1.00 87.88 96 ASP A CA 1
ATOM 808 C C . ASP A 1 96 ? -1.522 9.427 1.449 1.00 87.88 96 ASP A C 1
ATOM 810 O O . ASP A 1 96 ? -1.580 10.010 2.537 1.00 87.88 96 ASP A O 1
ATOM 814 N N . VAL A 1 97 ? -2.591 8.798 0.944 1.00 87.81 97 VAL A N 1
ATOM 815 C CA . VAL A 1 97 ? -3.879 8.699 1.656 1.00 87.81 97 VAL A CA 1
ATOM 816 C C . VAL A 1 97 ? -3.771 7.772 2.865 1.00 87.81 97 VAL A C 1
ATOM 818 O O . VAL A 1 97 ? -4.321 8.081 3.929 1.00 87.81 97 VAL A O 1
ATOM 821 N N . GLU A 1 98 ? -3.046 6.667 2.739 1.00 93.81 98 GLU A N 1
ATOM 822 C CA . GLU A 1 98 ? -2.804 5.744 3.844 1.00 93.81 98 GLU A CA 1
ATOM 823 C C . GLU A 1 98 ? -2.082 6.420 5.001 1.00 93.81 98 GLU A C 1
ATOM 825 O O . GLU A 1 98 ? -2.619 6.482 6.112 1.00 93.81 98 GLU A O 1
ATOM 830 N N . ASP A 1 99 ? -0.929 7.022 4.724 1.00 95.38 99 ASP A N 1
ATOM 831 C CA . ASP A 1 99 ? -0.080 7.639 5.738 1.00 95.38 99 ASP A CA 1
ATOM 832 C C . ASP A 1 99 ? -0.729 8.875 6.375 1.00 95.38 99 ASP A C 1
ATOM 834 O O . ASP A 1 99 ? -0.587 9.118 7.578 1.00 95.38 99 ASP A O 1
ATOM 838 N N . SER A 1 100 ? -1.456 9.680 5.592 1.00 89.56 100 SER A N 1
ATOM 839 C CA . SER A 1 100 ? -2.009 10.953 6.078 1.00 89.56 100 SER A CA 1
ATOM 840 C C . SER A 1 100 ? -3.413 10.849 6.677 1.00 89.56 100 SER A C 1
ATOM 842 O O . SER A 1 100 ? -3.784 11.698 7.498 1.00 89.56 100 SER A O 1
ATOM 844 N N . VAL A 1 101 ? -4.192 9.827 6.306 1.00 87.62 101 VAL A N 1
ATOM 845 C CA . VAL A 1 101 ? -5.597 9.686 6.719 1.00 87.62 101 VAL A CA 1
ATOM 846 C C . VAL A 1 101 ? -5.877 8.314 7.314 1.00 87.62 101 VAL A C 1
ATOM 848 O O . VAL A 1 101 ? -6.294 8.231 8.474 1.00 87.62 101 VAL A O 1
ATOM 851 N N . TYR A 1 102 ? -5.681 7.245 6.541 1.00 91.12 102 TYR A N 1
ATOM 852 C CA . TYR A 1 102 ? -6.218 5.929 6.886 1.00 91.12 102 TYR A CA 1
ATOM 853 C C . TYR A 1 102 ? -5.512 5.316 8.102 1.00 91.12 102 TYR A C 1
ATOM 855 O O . TYR A 1 102 ? -6.156 5.048 9.123 1.00 91.12 102 TYR A O 1
ATOM 863 N N . PHE A 1 103 ? -4.185 5.179 8.047 1.00 96.12 103 PHE A N 1
ATOM 864 C CA . PHE A 1 103 ? -3.371 4.612 9.121 1.00 96.12 103 PHE A CA 1
ATOM 865 C C . PHE A 1 103 ? -3.524 5.385 10.439 1.00 96.12 103 PHE A C 1
ATOM 867 O O . PHE A 1 103 ? -3.812 4.745 11.457 1.00 96.12 103 PHE A O 1
ATOM 874 N N . PRO A 1 104 ? -3.462 6.737 10.473 1.00 95.69 104 PRO A N 1
ATOM 875 C CA . PRO A 1 104 ? -3.726 7.492 11.696 1.00 95.69 104 PRO A CA 1
ATOM 876 C C . PRO A 1 104 ? -5.079 7.170 12.338 1.00 95.69 104 PRO A C 1
ATOM 878 O O . PRO A 1 104 ? -5.162 7.042 13.562 1.00 95.69 104 PRO A O 1
ATOM 881 N N . VAL A 1 105 ? -6.146 7.019 11.544 1.00 94.62 105 VAL A N 1
ATOM 882 C CA . VAL A 1 105 ? -7.481 6.710 12.074 1.00 94.62 105 VAL A CA 1
ATOM 883 C C . VAL A 1 105 ? -7.538 5.292 12.632 1.00 94.62 105 VAL A C 1
ATOM 885 O O . VAL A 1 105 ? -8.004 5.117 13.762 1.00 94.62 105 VAL A O 1
ATOM 888 N N . VAL A 1 106 ? -7.014 4.297 11.912 1.00 96.12 106 VAL A N 1
ATOM 889 C CA . VAL A 1 106 ? -6.956 2.908 12.400 1.00 96.12 106 VAL A CA 1
ATOM 890 C C . VAL A 1 106 ? -6.136 2.814 13.691 1.00 96.12 106 VAL A C 1
ATOM 892 O O . VAL A 1 106 ? -6.560 2.148 14.640 1.00 96.12 106 VAL A O 1
ATOM 895 N N . LEU A 1 107 ? -5.024 3.548 13.785 1.00 96.69 107 LEU A N 1
ATOM 896 C CA . LEU A 1 107 ? -4.184 3.616 14.983 1.00 96.69 107 LEU A CA 1
ATOM 897 C C . LEU A 1 107 ? -4.884 4.235 16.192 1.00 96.69 107 LEU A C 1
ATOM 899 O O . LEU A 1 107 ? -4.649 3.787 17.315 1.00 96.69 107 LEU A O 1
ATOM 903 N N . THR A 1 108 ? -5.786 5.207 16.001 1.00 96.88 108 THR A N 1
ATOM 904 C CA . THR A 1 108 ? -6.564 5.745 17.134 1.00 96.88 108 THR A CA 1
ATOM 905 C C . THR A 1 108 ? -7.421 4.678 17.821 1.00 96.88 108 THR A C 1
ATOM 907 O O . THR A 1 108 ? -7.670 4.770 19.025 1.00 96.88 108 THR A O 1
ATOM 910 N N . LEU A 1 109 ? -7.840 3.655 17.070 1.00 97.06 109 LEU A N 1
ATOM 911 C CA . LEU A 1 109 ? -8.644 2.531 17.547 1.00 97.06 109 LEU A CA 1
ATOM 912 C C . LEU A 1 109 ? -7.773 1.350 18.002 1.00 97.06 109 LEU A C 1
ATOM 914 O O . LEU A 1 109 ? -8.159 0.613 18.907 1.00 97.06 109 LEU A O 1
ATOM 918 N N . ASN A 1 110 ? -6.577 1.209 17.423 1.00 97.69 110 ASN A N 1
ATOM 919 C CA . ASN A 1 110 ? -5.682 0.066 17.600 1.00 97.69 110 ASN A CA 1
ATOM 920 C C . ASN A 1 110 ? -4.257 0.478 18.041 1.00 97.69 110 ASN A C 1
ATOM 922 O O . ASN A 1 110 ? -3.276 0.056 17.425 1.00 97.69 110 ASN A O 1
ATOM 926 N N . PRO A 1 111 ? -4.083 1.242 19.140 1.00 98.00 111 PRO A N 1
ATOM 927 C CA . PRO A 1 111 ? -2.792 1.847 19.499 1.00 98.00 111 PRO A CA 1
ATOM 928 C C . PRO A 1 111 ? -1.687 0.832 19.829 1.00 98.00 111 PRO A C 1
ATOM 930 O O . PRO A 1 111 ? -0.508 1.162 19.810 1.00 98.00 111 PRO A O 1
ATOM 933 N N . ALA A 1 112 ? -2.037 -0.423 20.130 1.00 98.25 112 ALA A N 1
ATOM 934 C CA . ALA A 1 112 ? -1.052 -1.476 20.376 1.00 98.25 112 ALA A CA 1
ATOM 935 C C . ALA A 1 112 ? -0.237 -1.861 19.125 1.00 98.25 112 ALA A C 1
ATOM 937 O O . ALA A 1 112 ? 0.781 -2.540 19.268 1.00 98.25 112 ALA A O 1
ATOM 938 N N . PHE A 1 113 ? -0.687 -1.445 17.936 1.00 98.56 113 PHE A N 1
ATOM 939 C CA . PHE A 1 113 ? -0.071 -1.750 16.647 1.00 98.56 113 PHE A CA 1
ATOM 940 C C . PHE A 1 113 ? 0.703 -0.571 16.037 1.00 98.56 113 PHE A C 1
ATOM 942 O O . PHE A 1 113 ? 1.137 -0.686 14.900 1.00 98.56 113 PHE A O 1
ATOM 949 N N . GLU A 1 114 ? 0.933 0.520 16.783 1.00 98.31 114 GLU A N 1
ATOM 950 C CA . GLU A 1 114 ? 1.705 1.700 16.335 1.00 98.31 114 GLU A CA 1
ATOM 951 C C . GLU A 1 114 ? 3.007 1.318 15.617 1.00 98.31 114 GLU A C 1
ATOM 953 O O . GLU A 1 114 ? 3.206 1.695 14.469 1.00 98.31 114 GLU A O 1
ATOM 958 N N . LEU A 1 115 ? 3.810 0.441 16.227 1.00 98.38 115 LEU A N 1
ATOM 959 C CA . LEU A 1 115 ? 5.071 -0.030 15.647 1.00 98.38 115 LEU A CA 1
ATOM 960 C C . LEU A 1 115 ? 4.906 -0.767 14.302 1.00 98.38 115 LEU A C 1
ATOM 962 O O . LEU A 1 115 ? 5.815 -0.746 13.480 1.00 98.38 115 LEU A O 1
ATOM 966 N N . ALA A 1 116 ? 3.785 -1.455 14.071 1.00 98.62 116 ALA A N 1
ATOM 967 C CA . ALA A 1 116 ? 3.547 -2.133 12.796 1.00 98.62 116 ALA A CA 1
ATOM 968 C C . ALA A 1 116 ? 3.207 -1.132 11.686 1.00 98.62 116 ALA A C 1
ATOM 970 O O . ALA A 1 116 ? 3.684 -1.287 10.570 1.00 98.62 116 ALA A O 1
ATOM 971 N N . PHE A 1 117 ? 2.425 -0.098 11.999 1.00 98.56 117 PHE A N 1
ATOM 972 C CA . PHE A 1 117 ? 2.108 0.961 11.041 1.00 98.56 117 PHE A CA 1
ATOM 973 C C . PHE A 1 117 ? 3.318 1.855 10.754 1.00 98.56 117 PHE A C 1
ATOM 975 O O . PHE A 1 117 ? 3.539 2.187 9.599 1.00 98.56 117 PHE A O 1
ATOM 982 N N . GLU A 1 118 ? 4.155 2.160 11.754 1.00 98.31 118 GLU A N 1
ATOM 983 C CA . GLU A 1 118 ? 5.446 2.833 11.524 1.00 98.31 118 GLU A CA 1
ATOM 984 C C . GLU A 1 118 ? 6.296 2.060 10.505 1.00 98.31 118 GLU A C 1
ATOM 986 O O . GLU A 1 118 ? 6.837 2.652 9.578 1.00 98.31 118 GLU A O 1
ATOM 991 N N . ARG A 1 119 ? 6.352 0.727 10.626 1.00 98.19 119 ARG A N 1
ATOM 992 C CA . ARG A 1 119 ? 7.072 -0.135 9.676 1.00 98.19 119 ARG A CA 1
ATOM 993 C C . ARG A 1 119 ? 6.450 -0.158 8.284 1.00 98.19 119 ARG A C 1
ATOM 995 O O . ARG A 1 119 ? 7.202 -0.263 7.326 1.00 98.19 119 ARG A O 1
ATOM 1002 N N . LEU A 1 120 ? 5.122 -0.095 8.161 1.00 98.25 120 LEU A N 1
ATOM 1003 C CA . LEU A 1 120 ? 4.463 0.027 6.855 1.00 98.25 120 LEU A CA 1
ATOM 1004 C C . LEU A 1 120 ? 4.838 1.348 6.176 1.00 98.25 120 LEU A C 1
ATOM 1006 O O . LEU A 1 120 ? 5.290 1.325 5.036 1.00 98.25 120 LEU A O 1
ATOM 1010 N N . SER A 1 121 ? 4.750 2.469 6.896 1.00 97.56 121 SER A N 1
ATOM 1011 C CA . SER A 1 121 ? 5.142 3.778 6.364 1.00 97.56 121 SER A CA 1
ATOM 1012 C C . SER A 1 121 ? 6.640 3.841 6.022 1.00 97.56 121 SER A C 1
ATOM 1014 O O . SER A 1 121 ? 7.017 4.378 4.986 1.00 97.56 121 SER A O 1
ATOM 1016 N N . GLU A 1 122 ? 7.520 3.241 6.833 1.00 97.31 122 GLU A N 1
ATOM 1017 C CA . GLU A 1 122 ? 8.947 3.091 6.486 1.00 97.31 122 GLU A CA 1
ATOM 1018 C C . GLU A 1 122 ? 9.150 2.236 5.219 1.00 97.31 122 GLU A C 1
ATOM 1020 O O . GLU A 1 122 ? 10.089 2.458 4.449 1.00 97.31 122 GLU A O 1
ATOM 1025 N N . ASP A 1 123 ? 8.277 1.256 4.979 1.00 98.12 123 ASP A N 1
ATOM 1026 C CA . ASP A 1 123 ? 8.314 0.417 3.784 1.00 98.12 123 ASP A CA 1
ATOM 1027 C C . ASP A 1 123 ? 7.838 1.167 2.525 1.00 98.12 123 ASP A C 1
ATOM 1029 O O . ASP A 1 123 ? 8.330 0.869 1.435 1.00 98.12 123 ASP A O 1
ATOM 1033 N N . HIS A 1 124 ? 6.979 2.191 2.658 1.00 97.81 124 HIS A N 1
ATOM 1034 C CA . HIS A 1 124 ? 6.656 3.125 1.566 1.00 97.81 124 HIS A CA 1
ATOM 1035 C C . HIS A 1 124 ? 7.898 3.882 1.088 1.00 97.81 124 HIS A C 1
ATOM 1037 O O . HIS A 1 124 ? 8.170 3.930 -0.113 1.00 97.81 124 HIS A O 1
ATOM 1043 N N . ASP A 1 125 ? 8.706 4.404 2.015 1.00 95.31 125 ASP A N 1
ATOM 1044 C CA . ASP A 1 125 ? 9.975 5.058 1.672 1.00 95.31 125 ASP A CA 1
ATOM 1045 C C . ASP A 1 125 ? 10.929 4.079 0.959 1.00 95.31 125 ASP A C 1
ATOM 1047 O O . ASP A 1 125 ? 11.579 4.425 -0.029 1.00 95.31 125 ASP A O 1
ATOM 1051 N N . ALA A 1 126 ? 10.977 2.821 1.404 1.00 96.31 126 ALA A N 1
ATOM 1052 C CA . ALA A 1 126 ? 11.788 1.792 0.755 1.00 96.31 126 ALA A CA 1
ATOM 1053 C C . ALA A 1 126 ? 11.270 1.394 -0.644 1.00 96.31 126 ALA A C 1
ATOM 1055 O O . ALA A 1 126 ? 12.060 1.017 -1.516 1.00 96.31 126 ALA A O 1
ATOM 1056 N N . LEU A 1 127 ? 9.958 1.476 -0.884 1.00 96.94 127 LEU A N 1
ATOM 1057 C CA . LEU A 1 127 ? 9.367 1.308 -2.214 1.00 96.94 127 LEU A CA 1
ATOM 1058 C C . LEU A 1 127 ? 9.756 2.457 -3.149 1.00 96.94 127 LEU A C 1
ATOM 1060 O O . LEU A 1 127 ? 10.067 2.196 -4.312 1.00 96.94 127 LEU A O 1
ATOM 1064 N N . LEU A 1 128 ? 9.828 3.696 -2.650 1.00 94.94 128 LEU A N 1
ATOM 1065 C CA . LEU A 1 128 ? 10.331 4.834 -3.428 1.00 94.94 128 LEU A CA 1
ATOM 1066 C C . LEU A 1 128 ? 11.781 4.619 -3.882 1.00 94.94 128 LEU A C 1
ATOM 1068 O O . LEU A 1 128 ? 12.096 4.879 -5.043 1.00 94.94 128 LEU A O 1
ATOM 1072 N N . ASP A 1 129 ? 12.640 4.069 -3.020 1.00 94.88 129 ASP A N 1
ATOM 1073 C CA . ASP A 1 129 ? 14.008 3.688 -3.401 1.00 94.88 129 ASP A CA 1
ATOM 1074 C C . ASP A 1 129 ? 14.020 2.625 -4.522 1.00 94.88 129 ASP A C 1
ATOM 1076 O O . ASP A 1 129 ? 14.869 2.664 -5.416 1.00 94.88 129 ASP A O 1
ATOM 1080 N N . CYS A 1 130 ? 13.081 1.670 -4.503 1.00 95.88 130 CYS A N 1
ATOM 1081 C CA . CYS A 1 130 ? 12.959 0.650 -5.553 1.00 95.88 130 CYS A CA 1
ATOM 1082 C C . CYS A 1 130 ? 12.480 1.249 -6.882 1.00 95.88 130 CYS A C 1
ATOM 1084 O O . CYS A 1 130 ? 13.006 0.891 -7.933 1.00 95.88 130 CYS A O 1
ATOM 1086 N N . ILE A 1 131 ? 11.527 2.183 -6.839 1.00 95.75 131 ILE A N 1
ATOM 1087 C CA . ILE A 1 131 ? 11.053 2.922 -8.018 1.00 95.75 131 ILE A CA 1
ATOM 1088 C C . ILE A 1 131 ? 12.198 3.736 -8.625 1.00 95.75 131 ILE A C 1
ATOM 1090 O O . ILE A 1 131 ? 12.429 3.653 -9.829 1.00 95.75 131 ILE A O 1
ATOM 1094 N N . ALA A 1 132 ? 12.961 4.459 -7.802 1.00 95.12 132 ALA A N 1
ATOM 1095 C CA . ALA A 1 132 ? 14.125 5.209 -8.266 1.00 95.12 132 ALA A CA 1
ATOM 1096 C C . ALA A 1 132 ? 15.165 4.293 -8.931 1.00 95.12 132 ALA A C 1
ATOM 1098 O O . ALA A 1 132 ? 15.724 4.643 -9.964 1.00 95.12 132 ALA A O 1
ATOM 1099 N N . ALA A 1 133 ? 15.379 3.082 -8.402 1.00 94.62 133 ALA A N 1
ATOM 1100 C CA . ALA A 1 133 ? 16.289 2.113 -9.011 1.00 94.62 133 ALA A CA 1
ATOM 1101 C C . ALA A 1 133 ? 15.844 1.642 -10.410 1.00 94.62 133 ALA A C 1
ATOM 1103 O O . ALA A 1 133 ? 16.703 1.334 -11.236 1.00 94.62 133 ALA A O 1
ATOM 1104 N N . VAL A 1 134 ? 14.535 1.586 -10.684 1.00 93.25 134 VAL A N 1
ATOM 1105 C CA . VAL A 1 134 ? 14.009 1.314 -12.034 1.00 93.25 134 VAL A CA 1
ATOM 1106 C C . VAL A 1 134 ? 14.312 2.486 -12.968 1.00 93.25 134 VAL A C 1
ATOM 1108 O O . VAL A 1 134 ? 14.787 2.273 -14.080 1.00 93.25 134 VAL A O 1
ATOM 1111 N N . GLU A 1 135 ? 14.076 3.718 -12.513 1.00 92.62 135 GLU A N 1
ATOM 1112 C CA . GLU A 1 135 ? 14.285 4.938 -13.308 1.00 92.62 135 GLU A CA 1
ATOM 1113 C C . GLU A 1 135 ? 15.766 5.226 -13.598 1.00 92.62 135 GLU A C 1
ATOM 1115 O O . GLU A 1 135 ? 16.102 5.729 -14.669 1.00 92.62 135 GLU A O 1
ATOM 1120 N N . ASP A 1 136 ? 16.650 4.880 -12.661 1.00 93.75 136 ASP A N 1
ATOM 1121 C CA . ASP A 1 136 ? 18.097 5.094 -12.755 1.00 93.75 136 ASP A CA 1
ATOM 1122 C C . ASP A 1 136 ? 18.839 3.957 -13.485 1.00 93.75 136 ASP A C 1
ATOM 1124 O O . ASP A 1 136 ? 20.068 3.994 -13.612 1.00 93.75 136 ASP A O 1
ATOM 1128 N N . ALA A 1 137 ? 18.132 2.923 -13.953 1.00 90.06 137 ALA A N 1
ATOM 1129 C CA . ALA A 1 137 ? 18.751 1.782 -14.615 1.00 90.06 137 ALA A CA 1
ATOM 1130 C C . ALA A 1 137 ? 19.500 2.187 -15.903 1.00 90.06 137 ALA A C 1
ATOM 1132 O O . ALA A 1 137 ? 18.954 2.830 -16.797 1.00 90.06 137 ALA A O 1
ATOM 1133 N N . GLU A 1 138 ? 20.766 1.769 -16.025 1.00 87.75 138 GLU A N 1
ATOM 1134 C CA . GLU A 1 138 ? 21.633 2.159 -17.153 1.00 87.75 138 GLU A CA 1
ATOM 1135 C C . GLU A 1 138 ? 21.317 1.414 -18.463 1.00 87.75 138 GLU A C 1
ATOM 1137 O O . GLU A 1 138 ? 21.650 1.895 -19.549 1.00 87.75 138 GLU A O 1
ATOM 1142 N N . ASP A 1 139 ? 20.719 0.225 -18.369 1.00 83.06 139 ASP A N 1
ATOM 1143 C CA . ASP A 1 139 ? 20.352 -0.612 -19.508 1.00 83.06 139 ASP A CA 1
ATOM 1144 C C . ASP A 1 139 ? 19.097 -1.456 -19.224 1.00 83.06 139 ASP A C 1
ATOM 1146 O O . ASP A 1 139 ? 18.603 -1.536 -18.096 1.00 83.06 139 ASP A O 1
ATOM 1150 N N . SER A 1 140 ? 18.573 -2.112 -20.263 1.00 81.19 140 SER A N 1
ATOM 1151 C CA . SER A 1 140 ? 17.352 -2.922 -20.176 1.00 81.19 140 SER A CA 1
ATOM 1152 C C . SER A 1 140 ? 17.474 -4.104 -19.209 1.00 81.19 140 SER A C 1
ATOM 1154 O O . SER A 1 140 ? 16.476 -4.521 -18.627 1.00 81.19 140 SER A O 1
ATOM 1156 N N . ALA A 1 141 ? 18.680 -4.654 -19.020 1.00 83.88 141 ALA A N 1
ATOM 1157 C CA . ALA A 1 141 ? 18.890 -5.762 -18.092 1.00 83.88 141 ALA A CA 1
ATOM 1158 C C . ALA A 1 141 ? 18.821 -5.279 -16.636 1.00 83.88 141 ALA A C 1
ATOM 1160 O O . ALA A 1 141 ? 18.187 -5.934 -15.811 1.00 83.88 141 ALA A O 1
ATOM 1161 N N . GLY A 1 142 ? 19.419 -4.123 -16.340 1.00 87.62 142 GLY A N 1
ATOM 1162 C CA . GLY A 1 142 ? 19.311 -3.458 -15.045 1.00 87.62 142 GLY A CA 1
ATOM 1163 C C . GLY A 1 142 ? 17.879 -3.028 -14.731 1.00 87.62 142 GLY A C 1
ATOM 1164 O O . GLY A 1 142 ? 17.415 -3.250 -13.616 1.00 87.62 142 GLY A O 1
ATOM 1165 N N . MET A 1 143 ? 17.151 -2.496 -15.719 1.00 87.69 143 MET A N 1
ATOM 1166 C CA . MET A 1 143 ? 15.748 -2.105 -15.548 1.00 87.69 143 MET A CA 1
ATOM 1167 C C . MET A 1 143 ? 14.873 -3.320 -15.225 1.00 87.69 143 MET A C 1
ATOM 1169 O O . MET A 1 143 ? 14.073 -3.270 -14.296 1.00 87.69 143 MET A O 1
ATOM 1173 N N . MET A 1 144 ? 15.072 -4.439 -15.931 1.00 86.25 144 MET A N 1
ATOM 1174 C CA . MET A 1 144 ? 14.366 -5.692 -15.651 1.00 86.25 144 MET A CA 1
ATOM 1175 C C . MET A 1 144 ? 14.671 -6.223 -14.241 1.00 86.25 144 MET A C 1
ATOM 1177 O O . MET A 1 144 ? 13.763 -6.623 -13.518 1.00 86.25 144 MET A O 1
ATOM 1181 N N . GLU A 1 145 ? 15.940 -6.211 -13.821 1.00 90.19 145 GLU A N 1
ATOM 1182 C CA . GLU A 1 145 ? 16.323 -6.627 -12.465 1.00 90.19 145 GLU A CA 1
ATOM 1183 C C . GLU A 1 145 ? 15.668 -5.738 -11.395 1.00 90.19 145 GLU A C 1
ATOM 1185 O O . GLU A 1 145 ? 15.104 -6.255 -10.429 1.00 90.19 145 GLU A O 1
ATOM 1190 N N . ALA A 1 146 ? 15.687 -4.416 -11.583 1.00 93.31 146 ALA A N 1
ATOM 1191 C CA . ALA A 1 146 ? 15.054 -3.468 -10.671 1.00 93.31 146 ALA A CA 1
ATOM 1192 C C . ALA A 1 146 ? 13.526 -3.639 -10.617 1.00 93.31 146 ALA A C 1
ATOM 1194 O O . ALA A 1 146 ? 12.952 -3.606 -9.530 1.00 93.31 146 ALA A O 1
ATOM 1195 N N . MET A 1 147 ? 12.878 -3.894 -11.757 1.00 92.00 147 MET A N 1
ATOM 1196 C CA . MET A 1 147 ? 11.434 -4.142 -11.835 1.00 92.00 147 MET A CA 1
ATOM 1197 C C . MET A 1 147 ? 11.022 -5.418 -11.104 1.00 92.00 147 MET A C 1
ATOM 1199 O O . MET A 1 147 ? 10.030 -5.409 -10.380 1.00 92.00 147 MET A O 1
ATOM 1203 N N . LEU A 1 148 ? 11.802 -6.497 -11.218 1.00 92.56 148 LEU A N 1
ATOM 1204 C CA . LEU A 1 148 ? 11.552 -7.727 -10.460 1.00 92.56 148 LEU A CA 1
ATOM 1205 C C . LEU A 1 148 ? 11.667 -7.491 -8.948 1.00 92.56 148 LEU A C 1
ATOM 1207 O O . LEU A 1 148 ? 10.830 -7.968 -8.184 1.00 92.56 148 LEU A O 1
ATOM 1211 N N . ILE A 1 149 ? 12.672 -6.721 -8.516 1.00 95.00 149 ILE A N 1
ATOM 1212 C CA . ILE A 1 149 ? 12.839 -6.344 -7.106 1.00 95.00 149 ILE A CA 1
ATOM 1213 C C . ILE A 1 149 ? 11.658 -5.493 -6.625 1.00 95.00 149 ILE A C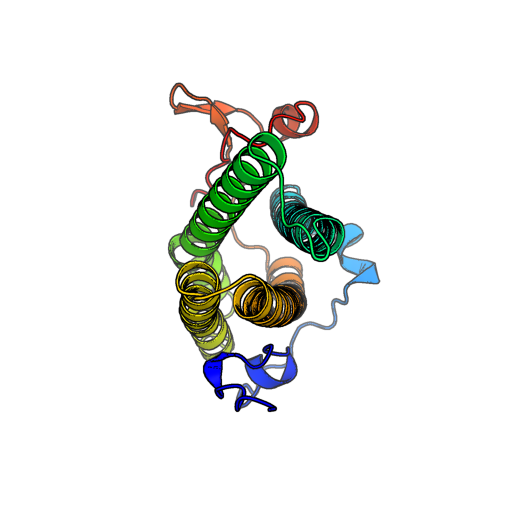 1
ATOM 1215 O O . ILE A 1 149 ? 11.116 -5.768 -5.556 1.00 95.00 149 ILE A O 1
ATOM 1219 N N . LEU A 1 150 ? 11.243 -4.488 -7.404 1.00 96.12 150 LEU A N 1
ATOM 1220 C CA . LEU A 1 150 ? 10.085 -3.651 -7.092 1.00 96.12 150 LEU A CA 1
ATOM 1221 C C . LEU A 1 150 ? 8.805 -4.486 -6.987 1.00 96.12 150 LEU A C 1
ATOM 1223 O O . LEU A 1 150 ? 8.064 -4.328 -6.022 1.00 96.12 150 LEU A O 1
ATOM 1227 N N . ASN A 1 151 ? 8.566 -5.394 -7.935 1.00 95.38 151 ASN A N 1
ATOM 1228 C CA . ASN A 1 151 ? 7.393 -6.263 -7.932 1.00 95.38 151 ASN A CA 1
ATOM 1229 C C . ASN A 1 151 ? 7.349 -7.150 -6.679 1.00 95.38 151 ASN A C 1
ATOM 1231 O O . ASN A 1 151 ? 6.330 -7.195 -5.990 1.00 95.38 151 ASN A O 1
ATOM 1235 N N . ASP A 1 152 ? 8.459 -7.812 -6.345 1.00 96.00 152 ASP A N 1
ATOM 1236 C CA . ASP A 1 152 ? 8.544 -8.647 -5.144 1.00 96.00 152 ASP A CA 1
ATOM 1237 C C . ASP A 1 152 ? 8.335 -7.816 -3.869 1.00 96.00 152 ASP A C 1
ATOM 1239 O O . ASP A 1 152 ? 7.626 -8.242 -2.951 1.00 96.00 152 ASP A O 1
ATOM 1243 N N . LYS A 1 153 ? 8.936 -6.619 -3.809 1.00 97.38 153 LYS A N 1
ATOM 1244 C CA . LYS A 1 153 ? 8.816 -5.696 -2.677 1.00 97.38 153 LYS A CA 1
ATOM 1245 C C . LYS A 1 153 ? 7.372 -5.233 -2.490 1.00 97.38 153 LYS A C 1
ATOM 1247 O O . LYS A 1 153 ? 6.842 -5.366 -1.389 1.00 97.38 153 LYS A O 1
ATOM 1252 N N . LEU A 1 154 ? 6.739 -4.742 -3.554 1.00 97.81 154 LEU A N 1
ATOM 1253 C CA . LEU A 1 154 ? 5.371 -4.231 -3.531 1.00 97.81 154 LEU A CA 1
ATOM 1254 C C . LEU A 1 154 ? 4.365 -5.335 -3.206 1.00 97.81 154 LEU A C 1
ATOM 1256 O O . LEU A 1 154 ? 3.443 -5.114 -2.427 1.00 97.81 154 LEU A O 1
ATOM 1260 N N . LEU A 1 155 ? 4.549 -6.540 -3.752 1.00 97.69 155 LEU A N 1
ATOM 1261 C CA . LEU A 1 155 ? 3.680 -7.665 -3.426 1.00 97.69 155 LEU A CA 1
ATOM 1262 C C . LEU A 1 155 ? 3.762 -8.021 -1.939 1.00 97.69 155 LEU A C 1
ATOM 1264 O O . LEU A 1 155 ? 2.723 -8.180 -1.302 1.00 97.69 155 LEU A O 1
ATOM 1268 N N . GLY A 1 156 ? 4.975 -8.104 -1.381 1.00 98.06 156 GLY A N 1
ATOM 1269 C CA . GLY A 1 156 ? 5.159 -8.357 0.049 1.00 98.06 156 GLY A CA 1
ATOM 1270 C C . GLY A 1 156 ? 4.541 -7.267 0.921 1.00 98.06 156 GLY A C 1
ATOM 1271 O O . GLY A 1 156 ? 3.855 -7.588 1.888 1.00 98.06 156 GLY A O 1
ATOM 1272 N N . HIS A 1 157 ? 4.720 -6.002 0.532 1.00 98.50 157 HIS A N 1
ATOM 1273 C CA . HIS A 1 157 ? 4.086 -4.858 1.178 1.00 98.50 157 HIS A CA 1
ATOM 1274 C C . HIS A 1 157 ? 2.562 -5.020 1.241 1.00 98.50 157 HIS A C 1
ATOM 1276 O O . HIS A 1 157 ? 2.003 -5.138 2.330 1.00 98.50 157 HIS A O 1
ATOM 1282 N N . MET A 1 158 ? 1.908 -5.141 0.080 1.00 98.38 158 MET A N 1
ATOM 1283 C CA . MET A 1 158 ? 0.449 -5.254 -0.008 1.00 98.38 158 MET A CA 1
ATOM 1284 C C . MET A 1 158 ? -0.082 -6.489 0.729 1.00 98.38 158 MET A C 1
ATOM 1286 O O . MET A 1 158 ? -1.145 -6.438 1.339 1.00 98.38 158 MET A O 1
ATOM 1290 N N . GLU A 1 159 ? 0.615 -7.630 0.668 1.00 98.06 159 GLU A N 1
ATOM 1291 C CA . GLU A 1 159 ? 0.189 -8.836 1.385 1.00 98.06 159 GLU A CA 1
ATOM 1292 C C . GLU A 1 159 ? 0.261 -8.660 2.905 1.00 98.06 159 GLU A C 1
ATOM 1294 O O . GLU A 1 159 ? -0.679 -9.031 3.615 1.00 98.06 159 GLU A O 1
ATOM 1299 N N . ALA A 1 160 ? 1.368 -8.101 3.398 1.00 98.56 160 ALA A N 1
ATOM 1300 C CA . ALA A 1 160 ? 1.589 -7.878 4.818 1.00 98.56 160 ALA A CA 1
ATOM 1301 C C . ALA A 1 160 ? 0.643 -6.809 5.378 1.00 98.56 160 ALA A C 1
ATOM 1303 O O . ALA A 1 160 ? 0.118 -6.984 6.478 1.00 98.56 160 ALA A O 1
ATOM 1304 N N . GLU A 1 161 ? 0.401 -5.744 4.617 1.00 98.62 161 GLU A N 1
ATOM 1305 C CA . GLU A 1 161 ? -0.558 -4.704 4.953 1.00 98.62 161 GLU A CA 1
ATOM 1306 C C . GLU A 1 161 ? -1.985 -5.255 4.997 1.00 98.62 161 GLU A C 1
ATOM 1308 O O . GLU A 1 161 ? -2.646 -5.131 6.024 1.00 98.62 161 GLU A O 1
ATOM 1313 N N . GLU A 1 162 ? -2.446 -5.939 3.944 1.00 98.50 162 GLU A N 1
ATOM 1314 C CA . GLU A 1 162 ? -3.775 -6.560 3.912 1.00 98.50 162 GLU A CA 1
ATOM 1315 C C . GLU A 1 162 ? -3.981 -7.473 5.129 1.00 98.50 162 GLU A C 1
ATOM 1317 O O . GLU A 1 162 ? -5.005 -7.391 5.808 1.00 98.50 162 GLU A O 1
ATOM 1322 N N . ASP A 1 163 ? -2.999 -8.321 5.445 1.00 98.12 163 ASP A N 1
ATOM 1323 C CA . ASP A 1 163 ? -3.086 -9.263 6.563 1.00 98.12 163 ASP A CA 1
ATOM 1324 C C . ASP A 1 163 ? -2.966 -8.607 7.948 1.00 98.12 163 ASP A C 1
ATOM 1326 O O . ASP A 1 163 ? -3.375 -9.209 8.944 1.00 98.12 163 ASP A O 1
ATOM 1330 N N . LEU A 1 164 ? -2.427 -7.389 8.034 1.00 98.31 164 LEU A N 1
ATOM 1331 C CA . LEU A 1 164 ? -2.384 -6.598 9.262 1.00 98.31 164 LEU A CA 1
ATOM 1332 C C . LEU A 1 164 ? -3.664 -5.776 9.435 1.00 98.31 164 LEU A C 1
ATOM 1334 O O . LEU A 1 164 ? -4.307 -5.831 10.483 1.00 98.31 164 LEU A O 1
ATOM 1338 N N . VAL A 1 165 ? -4.013 -4.992 8.420 1.00 98.06 165 VAL A N 1
ATOM 1339 C CA . VAL A 1 165 ? -5.025 -3.939 8.483 1.00 98.06 165 VAL A CA 1
ATOM 1340 C C . VAL A 1 165 ? -6.426 -4.530 8.429 1.00 98.06 165 VAL A C 1
ATOM 1342 O O . VAL A 1 165 ? -7.260 -4.158 9.256 1.00 98.06 165 VAL A O 1
ATOM 1345 N N . MET A 1 166 ? -6.694 -5.489 7.534 1.00 98.12 166 MET A N 1
ATOM 1346 C CA . MET A 1 166 ? -8.045 -6.037 7.359 1.00 98.12 166 MET A CA 1
ATOM 1347 C C . MET A 1 166 ? -8.612 -6.672 8.634 1.00 98.12 166 MET A C 1
ATOM 1349 O O . MET A 1 166 ? -9.747 -6.348 8.986 1.00 98.12 166 MET A O 1
ATOM 1353 N N . PRO A 1 167 ? -7.876 -7.507 9.395 1.00 98.19 167 PRO A N 1
ATOM 1354 C CA . PRO A 1 167 ? -8.381 -8.001 10.673 1.00 98.19 167 PRO A CA 1
ATOM 1355 C C . PRO A 1 167 ? -8.698 -6.880 11.671 1.00 98.19 167 PRO A C 1
ATOM 1357 O O . PRO A 1 167 ? -9.691 -6.971 12.389 1.00 98.19 167 PRO A O 1
ATOM 1360 N N . LEU A 1 168 ? -7.891 -5.812 11.713 1.00 98.06 168 LEU A N 1
ATOM 1361 C CA . LEU A 1 168 ? -8.088 -4.693 12.641 1.00 98.06 168 LEU A CA 1
ATOM 1362 C C . LEU A 1 168 ? -9.334 -3.873 12.300 1.00 98.06 168 LEU A C 1
ATOM 1364 O O . LEU A 1 168 ? -10.128 -3.578 13.193 1.00 98.06 168 LEU A O 1
ATOM 1368 N N . VAL A 1 169 ? -9.526 -3.528 11.025 1.00 97.06 169 VAL A N 1
ATOM 1369 C CA . VAL A 1 169 ? -10.677 -2.723 10.580 1.00 97.06 169 VAL A CA 1
ATOM 1370 C C . VAL A 1 169 ? -11.965 -3.537 10.512 1.00 97.06 169 VAL A C 1
ATOM 1372 O O . VAL A 1 169 ? -13.044 -2.985 10.690 1.00 97.06 169 VAL A O 1
ATOM 1375 N N . LEU A 1 170 ? -11.890 -4.856 10.322 1.00 97.56 170 LEU A N 1
ATOM 1376 C CA . LEU A 1 170 ? -13.067 -5.716 10.432 1.00 97.56 170 LEU A CA 1
ATOM 1377 C C . LEU A 1 170 ? -13.491 -5.910 11.891 1.00 97.56 170 LEU A C 1
ATOM 1379 O O . LEU A 1 170 ? -14.687 -5.870 12.168 1.00 97.56 170 LEU A O 1
ATOM 1383 N N . GLU A 1 171 ? -12.552 -6.069 12.827 1.00 97.50 171 GLU A N 1
ATOM 1384 C CA . GLU A 1 171 ? -12.863 -6.159 14.262 1.00 97.50 171 GLU A CA 1
ATOM 1385 C C . GLU A 1 171 ? -13.366 -4.815 14.813 1.00 97.50 171 GLU A C 1
ATOM 1387 O O . GLU A 1 171 ? -14.357 -4.764 15.542 1.00 97.50 171 GLU A O 1
ATOM 1392 N N . THR A 1 172 ? -12.693 -3.715 14.463 1.00 95.69 172 THR A N 1
ATOM 1393 C CA . THR A 1 172 ? -13.019 -2.359 14.929 1.00 95.69 172 THR A CA 1
ATOM 1394 C C . THR A 1 172 ? -13.068 -1.386 13.744 1.00 95.69 172 THR A C 1
ATOM 1396 O O . THR A 1 172 ? -12.059 -0.744 13.439 1.00 95.69 172 THR A O 1
ATOM 1399 N N . PRO A 1 173 ? -14.232 -1.251 13.079 1.00 93.44 173 PRO A N 1
ATOM 1400 C CA . PRO A 1 173 ? -14.370 -0.430 11.879 1.00 93.44 173 PRO A CA 1
ATOM 1401 C C . PRO A 1 173 ? -14.014 1.032 12.128 1.00 93.44 173 PRO A C 1
ATOM 1403 O O . PRO A 1 173 ? -14.542 1.632 13.075 1.00 93.44 173 PRO A O 1
ATOM 1406 N N . PRO A 1 174 ? -13.141 1.631 11.297 1.00 89.75 174 PRO A N 1
ATOM 1407 C CA . PRO A 1 174 ? -12.865 3.049 11.394 1.00 89.75 174 PRO A CA 1
ATOM 1408 C C . PRO A 1 174 ? -14.124 3.847 11.024 1.00 89.75 174 PRO A C 1
ATOM 1410 O O . PRO A 1 174 ? -14.865 3.441 10.129 1.00 89.75 174 PRO A O 1
ATOM 1413 N N . PRO A 1 175 ? -14.379 4.997 11.670 1.00 88.56 175 PRO A N 1
ATOM 1414 C CA . PRO A 1 175 ? -15.474 5.895 11.310 1.00 88.56 175 PRO A CA 1
ATOM 1415 C C . PRO A 1 175 ? -15.107 6.715 10.059 1.00 88.56 175 PRO A C 1
ATOM 1417 O O . PRO A 1 175 ? -15.108 7.944 10.092 1.00 88.56 175 PRO A O 1
ATOM 1420 N N . LEU A 1 176 ? -14.704 6.027 8.992 1.00 82.06 176 LEU A N 1
ATOM 1421 C CA . LEU A 1 176 ? -14.356 6.595 7.697 1.00 82.06 176 LEU A CA 1
ATOM 1422 C C . LEU A 1 176 ? -15.428 6.218 6.689 1.00 82.06 176 LEU A C 1
ATOM 1424 O O . LEU A 1 176 ? -15.894 5.078 6.667 1.00 82.06 176 LEU A O 1
ATOM 1428 N N . GLU A 1 177 ? -15.778 7.175 5.843 1.00 70.69 177 GLU A N 1
ATOM 1429 C CA . GLU A 1 177 ? -16.653 6.954 4.703 1.00 70.69 177 GLU A CA 1
ATOM 1430 C C . GLU A 1 177 ? -15.837 7.155 3.425 1.00 70.69 177 GLU A C 1
ATOM 1432 O O . GLU A 1 177 ? -14.974 8.035 3.342 1.00 70.69 177 GLU A O 1
ATOM 1437 N N . PHE A 1 178 ? -16.062 6.276 2.450 1.00 64.81 178 PHE A N 1
ATOM 1438 C CA . PHE A 1 178 ? -15.503 6.447 1.119 1.00 64.81 178 PHE A CA 1
ATOM 1439 C C . PHE A 1 178 ? -16.338 7.498 0.398 1.00 64.81 178 PHE A C 1
ATOM 1441 O O . PHE A 1 178 ? -17.518 7.269 0.130 1.00 64.81 178 PHE A O 1
ATOM 1448 N N . VAL A 1 179 ? -15.731 8.650 0.130 1.00 62.38 179 VAL A N 1
ATOM 1449 C CA . VAL A 1 179 ? -16.388 9.764 -0.546 1.00 62.38 179 VAL A CA 1
ATOM 1450 C C . VAL A 1 179 ? -15.665 9.990 -1.860 1.00 62.38 179 VAL A C 1
ATOM 1452 O O . VAL A 1 179 ? -14.454 10.185 -1.904 1.00 62.38 179 VAL A O 1
ATOM 1455 N N . VAL A 1 180 ? -16.395 9.943 -2.960 1.00 57.78 180 VAL A N 1
ATOM 1456 C CA . VAL A 1 180 ? -15.812 10.221 -4.267 1.00 57.78 180 VAL A CA 1
ATOM 1457 C C . VAL A 1 180 ? -16.138 11.654 -4.607 1.00 57.78 180 VAL A C 1
ATOM 1459 O O . VAL A 1 180 ? -17.240 12.112 -4.323 1.00 57.78 180 VAL A O 1
ATOM 1462 N N . TYR A 1 181 ? -15.187 12.367 -5.195 1.00 59.69 181 TYR A N 1
ATOM 1463 C CA . TYR A 1 181 ? -15.448 13.692 -5.729 1.00 59.69 181 TYR A CA 1
ATOM 1464 C C . TYR A 1 181 ? -15.316 13.651 -7.247 1.00 59.69 181 TYR A C 1
ATOM 1466 O O . TYR A 1 181 ? -14.371 13.056 -7.760 1.00 59.69 181 TYR A O 1
ATOM 1474 N N . ASP A 1 182 ? -16.260 14.266 -7.953 1.00 55.97 182 ASP A N 1
ATOM 1475 C CA . ASP A 1 182 ? -16.128 14.499 -9.392 1.00 55.97 182 ASP A CA 1
ATOM 1476 C C . ASP A 1 182 ? -15.052 15.567 -9.695 1.00 55.97 182 ASP A C 1
ATOM 1478 O O . ASP A 1 182 ? -14.498 16.203 -8.792 1.00 55.97 182 ASP A O 1
ATOM 1482 N N . GLU A 1 183 ? -14.759 15.792 -10.982 1.00 52.41 183 GLU A N 1
ATOM 1483 C CA . GLU A 1 183 ? -13.785 16.801 -11.443 1.00 52.41 183 GLU A CA 1
ATOM 1484 C C . GLU A 1 183 ? -14.110 18.235 -10.972 1.00 52.41 183 GLU A C 1
ATOM 1486 O O . GLU A 1 183 ? -13.226 19.094 -10.910 1.00 52.41 183 GLU A O 1
ATOM 1491 N N . ASP A 1 184 ? -15.371 18.496 -10.620 1.00 59.66 184 ASP A N 1
ATOM 1492 C CA . ASP A 1 184 ? -15.867 19.778 -10.123 1.00 59.66 184 ASP A CA 1
ATOM 1493 C C . ASP A 1 184 ? -15.835 19.868 -8.580 1.00 59.66 184 ASP A C 1
ATOM 1495 O O . ASP A 1 184 ? -16.164 20.914 -8.005 1.00 59.66 184 ASP A O 1
ATOM 1499 N N . GLY A 1 185 ? -15.403 18.804 -7.894 1.00 57.06 185 GLY A N 1
ATOM 1500 C CA . GLY A 1 185 ? -15.301 18.724 -6.440 1.00 57.06 185 GLY A CA 1
ATOM 1501 C C . GLY A 1 185 ? -16.633 18.472 -5.731 1.00 57.06 185 GLY A C 1
ATOM 1502 O O . GLY A 1 185 ? -16.753 18.785 -4.542 1.00 57.06 185 GLY A O 1
ATOM 1503 N N . ASN A 1 186 ? -17.642 17.943 -6.425 1.00 59.41 186 ASN A N 1
ATOM 1504 C CA . ASN A 1 186 ? -18.897 17.513 -5.814 1.00 59.41 186 ASN A CA 1
ATOM 1505 C C . ASN A 1 186 ? -18.794 16.064 -5.352 1.00 59.41 186 ASN A C 1
ATOM 1507 O O . ASN A 1 186 ? -18.279 15.216 -6.071 1.00 59.41 186 ASN A O 1
ATOM 1511 N N . GLU A 1 187 ? -19.344 15.782 -4.175 1.00 61.44 187 GLU A N 1
ATOM 1512 C CA . GLU A 1 187 ? -19.488 14.416 -3.685 1.00 61.44 187 GLU A CA 1
ATOM 1513 C C . GLU A 1 187 ? -20.409 13.608 -4.612 1.00 61.44 187 GLU A C 1
ATOM 1515 O O . GLU A 1 187 ? -21.581 13.953 -4.797 1.00 61.44 187 GLU A O 1
ATOM 1520 N N . VAL A 1 188 ? -19.874 12.527 -5.172 1.00 57.72 188 VAL A N 1
ATOM 1521 C CA . VAL A 1 188 ? -20.611 11.491 -5.893 1.00 57.72 188 VAL A CA 1
ATOM 1522 C C . VAL A 1 188 ? -20.622 10.223 -5.039 1.00 57.72 188 VAL A C 1
ATOM 1524 O O . VAL A 1 188 ? -19.648 9.892 -4.358 1.00 57.72 188 VAL A O 1
ATOM 1527 N N . GLY A 1 189 ? -21.769 9.545 -4.990 1.00 50.41 189 GLY A N 1
ATOM 1528 C CA . GLY A 1 189 ? -21.920 8.342 -4.175 1.00 50.41 189 GLY A CA 1
ATOM 1529 C C . GLY A 1 189 ? -21.041 7.216 -4.716 1.00 50.41 189 GLY A C 1
ATOM 1530 O O . GLY A 1 189 ? -20.979 7.014 -5.924 1.00 50.41 189 GLY A O 1
ATOM 1531 N N . GLY A 1 190 ? -20.397 6.449 -3.830 1.00 49.06 190 GLY A N 1
ATOM 1532 C 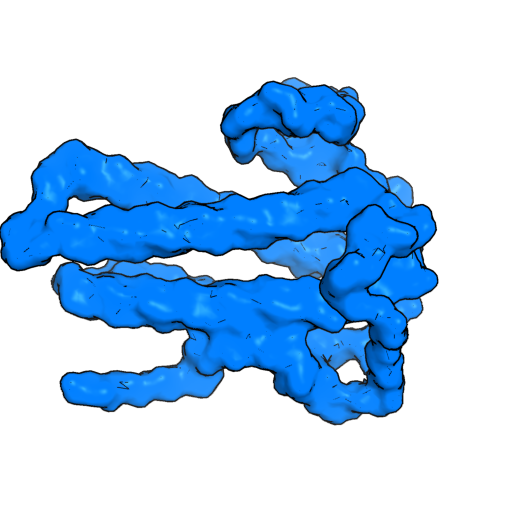CA . GLY A 1 190 ? -19.512 5.341 -4.221 1.00 49.06 190 GLY A CA 1
ATOM 1533 C C . GLY A 1 190 ? -20.170 4.247 -5.080 1.00 49.06 190 GLY A C 1
ATOM 1534 O O . GLY A 1 190 ? -19.454 3.471 -5.704 1.00 49.06 190 GLY A O 1
ATOM 1535 N N . GLU A 1 191 ? -21.508 4.203 -5.156 1.00 47.97 191 GLU A N 1
ATOM 1536 C CA . GLU A 1 191 ? -22.257 3.305 -6.049 1.00 47.97 191 GLU A CA 1
ATOM 1537 C C . GLU A 1 191 ? -22.066 3.648 -7.542 1.00 47.97 191 GLU A C 1
ATOM 1539 O O . GLU A 1 191 ? -22.072 2.729 -8.359 1.00 47.97 191 GLU A O 1
ATOM 1544 N N . ASP A 1 192 ? -21.831 4.919 -7.900 1.00 43.22 192 ASP A N 1
ATOM 1545 C CA . ASP A 1 192 ? -21.705 5.363 -9.302 1.00 43.22 192 ASP A CA 1
ATOM 1546 C C . ASP A 1 192 ? -20.302 5.089 -9.897 1.00 43.22 192 ASP A C 1
ATOM 1548 O O . ASP A 1 192 ? -20.162 4.975 -11.110 1.00 43.22 192 ASP A O 1
ATOM 1552 N N . LEU A 1 193 ? -19.263 4.901 -9.066 1.00 45.91 193 LEU A N 1
ATOM 1553 C CA . LEU A 1 193 ? -17.898 4.568 -9.525 1.00 45.91 193 LEU A CA 1
ATOM 1554 C C . LEU A 1 193 ? -17.711 3.102 -9.931 1.00 45.91 193 LEU A C 1
ATOM 1556 O O . LEU A 1 193 ? -16.729 2.761 -10.581 1.00 45.91 193 LEU A O 1
ATOM 1560 N N . LEU A 1 194 ? -18.598 2.203 -9.505 1.00 45.47 194 LEU A N 1
ATOM 1561 C CA . LEU A 1 194 ? -18.439 0.773 -9.787 1.00 45.47 194 LEU A CA 1
ATOM 1562 C C . LEU A 1 194 ? -18.864 0.395 -11.217 1.00 45.47 194 LEU A C 1
ATOM 1564 O O . LEU A 1 194 ? -18.714 -0.772 -11.590 1.00 45.47 194 LEU A O 1
ATOM 1568 N N . GLU A 1 195 ? -19.395 1.349 -11.992 1.00 42.66 195 GLU A N 1
ATOM 1569 C CA . GLU A 1 195 ? -19.858 1.153 -13.372 1.00 42.66 195 GLU A CA 1
ATOM 1570 C C . GLU A 1 195 ? -18.951 1.791 -14.440 1.00 42.66 195 GLU A C 1
ATOM 1572 O O . GLU A 1 195 ? -18.965 1.307 -15.574 1.00 42.66 195 GLU A O 1
ATOM 1577 N N . ASP A 1 196 ? -18.134 2.795 -14.099 1.00 40.22 196 ASP A N 1
ATOM 1578 C CA . ASP A 1 196 ? -17.209 3.438 -15.040 1.00 40.22 196 ASP A CA 1
ATOM 1579 C C . ASP A 1 196 ? -15.791 2.853 -14.889 1.00 40.22 196 ASP A C 1
ATOM 1581 O O . ASP A 1 196 ? -15.132 2.993 -13.863 1.00 40.22 196 ASP A O 1
ATOM 1585 N N . GLU A 1 197 ? -15.325 2.164 -15.937 1.00 43.81 197 GLU A N 1
ATOM 1586 C CA . GLU A 1 197 ? -13.987 1.550 -16.045 1.00 43.81 197 GLU A CA 1
ATOM 1587 C C . GLU A 1 197 ? -12.848 2.586 -16.187 1.00 43.81 197 GLU A C 1
ATOM 1589 O O . GLU A 1 197 ? -11.680 2.207 -16.283 1.00 43.81 197 GLU A O 1
ATOM 1594 N N . ASP A 1 198 ? -13.169 3.883 -16.191 1.00 42.28 198 ASP A N 1
ATOM 1595 C CA . ASP A 1 198 ? -12.196 4.969 -16.291 1.00 42.28 198 ASP A CA 1
ATOM 1596 C C . ASP A 1 198 ? -11.645 5.295 -14.885 1.00 42.28 198 ASP A C 1
ATOM 1598 O O . ASP A 1 198 ? -12.165 6.138 -14.154 1.00 42.28 198 ASP A O 1
ATOM 1602 N N . GLU A 1 199 ? -10.564 4.604 -14.505 1.00 48.59 199 GLU A N 1
ATOM 1603 C CA . GLU A 1 199 ? -9.815 4.705 -13.233 1.00 48.59 199 GLU A CA 1
ATOM 1604 C C . GLU A 1 199 ? -9.210 6.101 -12.914 1.00 48.59 199 GLU A C 1
ATOM 1606 O O . GLU A 1 199 ? -8.462 6.245 -11.943 1.00 48.59 199 GLU A O 1
ATOM 1611 N N . ASP A 1 200 ? -9.528 7.143 -13.688 1.00 44.72 200 ASP A N 1
ATOM 1612 C CA . ASP A 1 200 ? -8.854 8.449 -13.649 1.00 44.72 200 ASP A CA 1
ATOM 1613 C C . ASP A 1 200 ? -9.415 9.441 -12.608 1.00 44.72 200 ASP A C 1
ATOM 1615 O O . ASP A 1 200 ? -8.758 10.442 -12.305 1.00 44.72 200 ASP A O 1
ATOM 1619 N N . SER A 1 201 ? -10.583 9.189 -11.997 1.00 45.38 201 SER A N 1
ATOM 1620 C CA . SER A 1 201 ? -11.118 10.058 -10.932 1.00 45.38 201 SER A CA 1
ATOM 1621 C C . SER A 1 201 ? -10.890 9.458 -9.541 1.00 45.38 201 SER A C 1
ATOM 1623 O O . SER A 1 201 ? -11.567 8.522 -9.112 1.00 45.38 201 SER A O 1
ATOM 1625 N N . LEU A 1 202 ? -9.919 10.004 -8.816 1.00 49.25 202 LEU A N 1
ATOM 1626 C CA . LEU A 1 202 ? -9.552 9.558 -7.4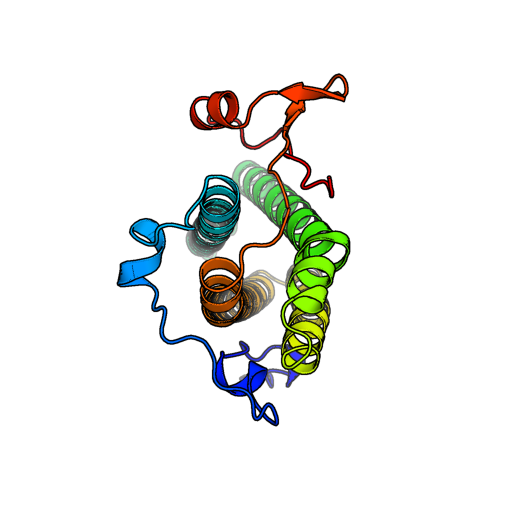74 1.00 49.25 202 LEU A CA 1
ATOM 1627 C C . LEU A 1 202 ? -10.657 9.883 -6.461 1.00 49.25 202 LEU A C 1
ATOM 1629 O O . LEU A 1 202 ? -10.934 11.048 -6.172 1.00 49.25 202 LEU A O 1
ATOM 1633 N N . GLY A 1 203 ? -11.243 8.845 -5.863 1.00 52.22 203 GLY A N 1
ATOM 1634 C CA . GLY A 1 203 ? -12.053 8.987 -4.655 1.00 52.22 203 GLY A CA 1
ATOM 1635 C C . GLY A 1 203 ? -11.188 9.433 -3.473 1.00 52.22 203 GLY A C 1
ATOM 1636 O O . GLY A 1 203 ? -10.107 8.890 -3.248 1.00 52.22 203 GLY A O 1
ATOM 1637 N N . TYR A 1 204 ? -11.643 10.424 -2.706 1.00 53.94 204 TYR A N 1
ATOM 1638 C CA . TYR A 1 204 ? -10.915 10.920 -1.539 1.00 53.94 204 TYR A CA 1
ATOM 1639 C C . TYR A 1 204 ? -11.496 10.312 -0.261 1.00 53.94 204 TYR A C 1
ATOM 1641 O O . TYR A 1 204 ? -12.650 10.540 0.093 1.00 53.94 204 TYR A O 1
ATOM 1649 N N . VAL A 1 205 ? -10.680 9.607 0.523 1.00 54.62 205 VAL A N 1
ATOM 1650 C CA . VAL A 1 205 ? -11.100 9.211 1.874 1.00 54.62 205 VAL A CA 1
ATOM 1651 C C . VAL A 1 205 ? -11.059 10.435 2.777 1.00 54.62 205 VAL A C 1
ATOM 1653 O O . VAL A 1 205 ? -9.997 11.012 3.015 1.00 54.62 205 VAL A O 1
ATOM 1656 N N . THR A 1 206 ? -12.218 10.834 3.296 1.00 50.84 206 THR A N 1
ATOM 1657 C CA . THR A 1 206 ? -12.312 11.943 4.245 1.00 50.84 206 THR A CA 1
ATOM 1658 C C . THR A 1 206 ? -12.694 11.437 5.627 1.00 50.84 206 THR A C 1
ATOM 1660 O O . THR A 1 206 ? -13.335 10.400 5.807 1.00 50.84 206 THR A O 1
ATOM 1663 N N . LYS A 1 207 ? -12.247 12.175 6.641 1.00 47.97 207 LYS A N 1
ATOM 1664 C CA . LYS A 1 207 ? -12.714 11.988 8.006 1.00 47.97 207 LYS A CA 1
ATOM 1665 C C . LYS A 1 207 ? -14.034 12.744 8.155 1.00 47.97 207 LYS A C 1
ATOM 1667 O O . LYS A 1 207 ? -14.025 13.965 8.003 1.00 47.97 207 LYS A O 1
ATOM 1672 N N . ASN A 1 208 ? -15.108 12.033 8.495 1.00 51.81 208 ASN A N 1
ATOM 1673 C CA . ASN A 1 208 ? -16.350 12.653 8.968 1.00 51.81 208 ASN A CA 1
ATOM 1674 C C . ASN A 1 208 ? -16.121 13.553 10.193 1.00 51.81 208 ASN A C 1
ATOM 1676 O O . ASN A 1 208 ? -15.381 13.142 11.124 1.00 51.81 208 ASN A O 1
#

Foldseek 3Di:
DDDDDDPLLAQAALCNLCVPQPDDFFPQDDVCLCVFPLNDPVNVVVVVLLVVLLVLLVVLLVLLVVLPPVGDDPVSVVVSVVSLVVSVVSLVVSLCQCVVPVVVQLCVQVVSSVSSVVVLNSSVVSLVVLSVQLVPQPDSVSNSVSSVSSSNRSVSSVNSCCRRRSSSCSVPPGQKDFWFADPVRDTDDSVVVVPDPPPPGDTHIDHD

Secondary structure (DSSP, 8-state):
------GGGSPP-HHHHTTT--SPPPS--GGGGGGSTT--HHHHHHHHHHHHHHHHHHHHHHHHHHTTTT---HHHHHHHHHHHHHHHHHHHHHHHHIIIIIHHHHHHH-GGGHHHHHHHHHHHHHHHHHHHHHHT-SSHHHHHHHHHHHHHHHHHHHHHHHHHHHHHHHHS--SEEEEEE-TTS-EE-TTGGGS---TTSPEEEEE-